Protein AF-A0A0F3PWY2-F1 (afdb_monomer_lite)

InterPro domains:
  IPR002566 Msp4/OMP-like [PF01617] (1-220)

Sequence (222 aa):
MLVAMEGSVGYGIGGARVELEIGYERFKTKGIRDSGSKEDEADTVYLLAKELAYDVVTGQTDKLTAALAKTSGKDIVQFAKAVEISHSDIGKKVCETKKGKQATNKWAQYAEATEGAALSANTSVCGGENYKSDDNGGMGPEALKEFVGKTLQNNGNKNWPTSTGRTPTTNDNAKAVADDLTKKLTPEEKTIVAGLLAKTIEGGEVVEIRAVSSTSVMVNAD

pLDDT: 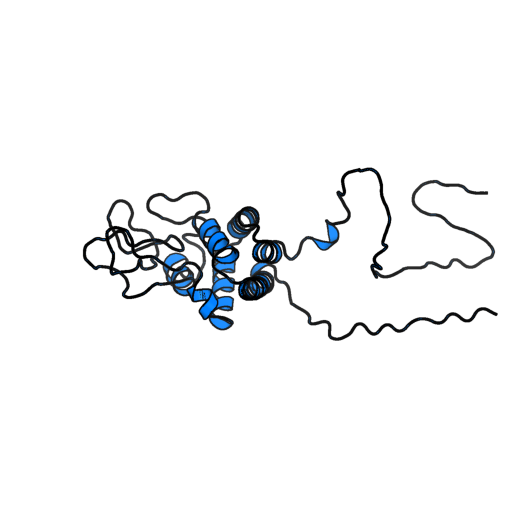mean 74.48, std 24.24, range [26.34, 98.06]

Foldseek 3Di:
DDDDDPDDDDDDDDDDDDDDDDPDDDDDDDDDDDDDDDPDDPCVVVPDQFQLLVCLLVLVLVSNLVVQLVFFLLLLLQLLVLCCVPPVVLQCQWLWFEEDPLRHQATAAEAQAAPAPDQASYHLARRYYRRDNPNDHHNGTDGSNRNCCHHCVSRRPGCPLWGNGNDIDRSRNSSSRSCSSRPVDDSVSSNVSSVSCSVRGSVDDDDDPPDDDDPDDDDDDD

Organism: NCBI:txid1359155

Radius of gyration: 26.22 Å; chains: 1; bounding box: 54×40×90 Å

Secondary structure (DSSP, 8-state):
-----SS------SS-----------PPP-----------SSSTTS-SS-HHHHHHHHT-HHHHHHHHHHS-HHHHHHHHHHHHHHHHHHHTTTT--EE-TT-SS-B-EE-SS---SS--SEE-STTPEE--SSS-SBSS---HHHIIIIISTTTT-SSSSS---SS--TTHHHHHHHHHHHHTS-HHHHHHHHHHHHHHTS---------------PPP--

Structure (mmCIF, N/CA/C/O backbone):
data_AF-A0A0F3PWY2-F1
#
_entry.id   AF-A0A0F3PWY2-F1
#
loop_
_atom_site.group_PDB
_atom_site.id
_atom_site.type_symbol
_atom_site.label_atom_id
_atom_site.label_alt_id
_atom_site.label_comp_id
_atom_site.label_asym_id
_atom_site.label_entity_id
_atom_site.label_seq_id
_atom_site.pdbx_PDB_ins_code
_atom_site.Cartn_x
_atom_site.Cartn_y
_atom_site.Cartn_z
_atom_site.occupancy
_atom_site.B_iso_or_equiv
_atom_site.auth_seq_id
_atom_site.auth_comp_id
_atom_site.auth_asym_id
_atom_site.auth_atom_id
_atom_site.pdbx_PDB_model_num
ATOM 1 N N . MET A 1 1 ? -12.503 9.142 64.198 1.00 34.84 1 MET A N 1
ATOM 2 C CA . MET A 1 1 ? -11.071 9.500 64.144 1.00 34.84 1 MET A CA 1
ATOM 3 C C . MET A 1 1 ? -10.572 9.062 62.778 1.00 34.84 1 MET A C 1
ATOM 5 O O . MET A 1 1 ? -10.625 7.876 62.493 1.00 34.84 1 MET A O 1
ATOM 9 N N . LEU A 1 2 ? -10.266 10.016 61.899 1.00 26.34 2 LEU A N 1
ATOM 10 C CA . LEU A 1 2 ? -9.802 9.756 60.533 1.00 26.34 2 LEU A CA 1
ATOM 11 C C . LEU A 1 2 ? -8.307 9.435 60.577 1.00 26.34 2 LEU A C 1
ATOM 13 O O . LEU A 1 2 ? -7.531 10.234 61.095 1.00 26.34 2 LEU A O 1
ATOM 17 N N . VAL A 1 3 ? -7.921 8.282 60.041 1.00 37.16 3 VAL A N 1
ATOM 18 C CA . VAL A 1 3 ? -6.525 7.934 59.769 1.00 37.16 3 VAL A CA 1
ATOM 19 C C . VAL A 1 3 ? -6.438 7.661 58.276 1.00 37.16 3 VAL A C 1
ATOM 21 O O . VAL A 1 3 ? -7.198 6.847 57.759 1.00 37.16 3 VAL A O 1
ATOM 24 N N . ALA A 1 4 ? -5.549 8.375 57.592 1.00 36.81 4 ALA A N 1
ATOM 25 C CA . ALA A 1 4 ? -5.242 8.162 56.188 1.00 36.81 4 ALA A CA 1
ATOM 26 C C . ALA A 1 4 ? -3.800 7.663 56.084 1.00 36.81 4 ALA A C 1
ATOM 28 O O . ALA A 1 4 ? -2.866 8.401 56.388 1.00 36.81 4 ALA A O 1
ATOM 29 N N . MET A 1 5 ? -3.634 6.417 55.654 1.00 34.50 5 MET A N 1
ATOM 30 C CA . MET A 1 5 ? -2.409 5.909 55.044 1.00 34.50 5 MET A CA 1
ATOM 31 C C . MET A 1 5 ? -2.842 5.004 53.890 1.00 34.50 5 MET A C 1
ATOM 33 O O . MET A 1 5 ? -3.612 4.076 54.101 1.00 34.50 5 MET A O 1
ATOM 37 N N . GLU A 1 6 ? -2.403 5.377 52.689 1.00 41.72 6 GLU A N 1
ATOM 38 C CA . GLU A 1 6 ? -2.409 4.623 51.428 1.00 41.72 6 GLU A CA 1
ATOM 39 C C . GLU A 1 6 ? -3.659 3.771 51.103 1.00 41.72 6 GLU A C 1
ATOM 41 O O . GLU A 1 6 ? -3.844 2.650 51.565 1.00 41.72 6 GLU A O 1
ATOM 46 N N . GLY A 1 7 ? -4.493 4.287 50.192 1.00 41.28 7 GLY A N 1
ATOM 47 C CA . GLY A 1 7 ? -5.307 3.449 49.301 1.00 41.28 7 GLY A CA 1
ATOM 48 C C . GLY A 1 7 ? -6.647 2.911 49.810 1.00 41.28 7 GLY A C 1
ATOM 49 O O . GLY A 1 7 ? -7.308 2.199 49.061 1.00 41.28 7 GLY A O 1
ATOM 50 N N . SER A 1 8 ? -7.115 3.247 51.013 1.00 37.75 8 SER A N 1
ATOM 51 C CA . SER A 1 8 ? -8.493 2.915 51.413 1.00 37.75 8 SER A CA 1
ATOM 52 C C . SER A 1 8 ? -9.058 3.883 52.454 1.00 37.75 8 SER A C 1
ATOM 54 O O . SER A 1 8 ? -8.394 4.248 53.421 1.00 37.75 8 SER A O 1
ATOM 56 N N . VAL A 1 9 ? -10.309 4.308 52.252 1.00 38.47 9 VAL A N 1
ATOM 57 C CA . VAL A 1 9 ? -11.115 5.018 53.255 1.00 38.47 9 VAL A CA 1
ATOM 58 C C . VAL A 1 9 ? -12.178 4.038 53.738 1.00 38.47 9 VAL A C 1
ATOM 60 O O . VAL A 1 9 ? -13.136 3.754 53.027 1.00 38.47 9 VAL A O 1
ATOM 63 N N . GLY A 1 10 ? -11.989 3.490 54.938 1.00 38.12 10 GLY A N 1
ATOM 64 C CA . GLY A 1 10 ? -12.965 2.628 55.602 1.00 38.12 10 GLY A CA 1
ATOM 65 C C . GLY A 1 10 ? -13.710 3.380 56.704 1.00 38.12 10 GLY A C 1
ATOM 66 O O . GLY A 1 10 ? -13.084 3.995 57.567 1.00 38.12 10 GLY A O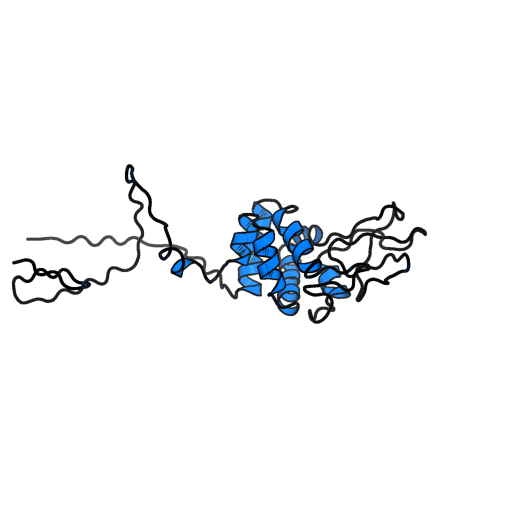 1
ATOM 67 N N . TYR A 1 11 ? -15.043 3.304 56.703 1.00 37.66 11 TYR A N 1
ATOM 68 C CA . TYR A 1 11 ? -15.886 3.726 57.823 1.00 37.66 11 TYR A CA 1
ATOM 69 C C . TYR A 1 11 ? -16.414 2.475 58.531 1.00 37.66 11 TYR A C 1
ATOM 71 O O . TYR A 1 11 ? -17.162 1.696 57.948 1.00 37.66 11 TYR A O 1
ATOM 79 N N . GLY A 1 12 ? -15.983 2.245 59.772 1.00 34.94 12 GLY A N 1
ATOM 80 C CA . GLY A 1 12 ? -16.400 1.092 60.566 1.00 34.94 12 GLY A CA 1
ATOM 81 C C . GLY A 1 12 ? -17.416 1.485 61.631 1.00 34.94 12 GLY A C 1
ATOM 82 O O . GLY A 1 12 ? -17.040 2.077 62.640 1.00 34.94 12 GLY A O 1
ATOM 83 N N . ILE A 1 13 ? -18.678 1.099 61.445 1.00 41.00 13 ILE A N 1
ATOM 84 C CA . ILE A 1 13 ? -19.651 0.947 62.532 1.00 41.00 13 ILE A CA 1
ATOM 85 C C . ILE A 1 13 ? -20.282 -0.439 62.371 1.00 41.00 13 ILE A C 1
ATOM 87 O O . ILE A 1 13 ? -20.945 -0.699 61.378 1.00 41.00 13 ILE A O 1
ATOM 91 N N . GLY A 1 14 ? -20.054 -1.321 63.349 1.00 40.75 14 GLY A N 1
ATOM 92 C CA . GLY A 1 14 ? -20.841 -2.542 63.554 1.00 40.75 14 GLY A CA 1
ATOM 93 C C . GLY A 1 14 ? -20.703 -3.653 62.504 1.00 40.75 14 GLY A C 1
ATOM 94 O O . GLY A 1 14 ? -21.521 -3.773 61.607 1.00 40.75 14 GLY A O 1
ATOM 95 N N . GLY A 1 15 ? -19.735 -4.552 62.700 1.00 42.72 15 GLY A N 1
ATOM 96 C CA . GLY A 1 15 ? -19.914 -6.000 62.484 1.00 42.72 15 GLY A CA 1
ATOM 97 C C . GLY A 1 15 ? -20.149 -6.576 61.078 1.00 42.72 15 GLY A C 1
ATOM 98 O O . GLY A 1 15 ? -20.162 -7.797 60.972 1.00 42.72 15 GLY A O 1
ATOM 99 N N . ALA A 1 16 ? -20.281 -5.784 60.013 1.00 39.16 16 ALA A N 1
ATOM 100 C CA . ALA A 1 16 ? -20.395 -6.290 58.642 1.00 39.16 16 ALA A CA 1
ATOM 101 C C . ALA A 1 16 ? -19.374 -5.601 57.727 1.00 39.16 16 ALA A C 1
ATOM 103 O O . ALA A 1 16 ? -19.378 -4.381 57.573 1.00 39.16 16 ALA A O 1
ATOM 104 N N . ARG A 1 17 ? -18.473 -6.388 57.128 1.00 36.78 17 ARG A N 1
ATOM 105 C CA . ARG A 1 17 ? -17.614 -5.930 56.032 1.00 36.78 17 ARG A CA 1
ATOM 106 C C . ARG A 1 17 ? -18.425 -6.051 54.746 1.00 36.78 17 ARG A C 1
ATOM 108 O O . ARG A 1 17 ? -18.757 -7.162 54.348 1.00 36.78 17 ARG A O 1
ATOM 115 N N . VAL A 1 18 ? -18.773 -4.919 54.144 1.00 35.44 18 VAL A N 1
ATOM 116 C CA . VAL A 1 18 ? -19.343 -4.860 52.795 1.00 35.44 18 VAL A CA 1
ATOM 117 C C . VAL A 1 18 ? -18.211 -4.451 51.862 1.00 35.44 18 VAL A C 1
ATOM 119 O O . VAL A 1 18 ? -17.706 -3.335 51.955 1.00 35.44 18 VAL A O 1
ATOM 122 N N . GLU A 1 19 ? -17.788 -5.366 50.999 1.00 34.91 19 GLU A N 1
ATOM 123 C CA . GLU A 1 19 ? -16.913 -5.061 49.869 1.00 34.91 19 GLU A CA 1
ATOM 124 C C . GLU A 1 19 ? -17.812 -4.722 48.670 1.00 34.91 19 GLU A C 1
ATOM 126 O O . GLU A 1 19 ? -18.648 -5.529 48.268 1.00 34.91 19 GLU A O 1
ATOM 131 N N . LEU A 1 20 ? -17.696 -3.499 48.144 1.00 37.56 20 LEU A N 1
ATOM 132 C CA . LEU A 1 20 ? -18.330 -3.091 46.888 1.00 37.56 20 LEU A CA 1
ATOM 133 C C . LEU A 1 20 ? -17.297 -3.197 45.760 1.00 37.56 20 LEU A C 1
ATOM 135 O O . LEU A 1 20 ? -16.442 -2.323 45.623 1.00 37.56 20 LEU A O 1
ATOM 139 N N . GLU A 1 21 ? -17.409 -4.225 44.921 1.00 32.53 21 GLU A N 1
ATOM 140 C CA . GLU A 1 21 ? -16.841 -4.201 43.570 1.00 32.53 21 GLU A CA 1
ATOM 141 C C . GLU A 1 21 ? -17.833 -3.494 42.641 1.00 32.53 21 GLU A C 1
ATOM 143 O O . GLU A 1 21 ? -18.883 -4.034 42.291 1.00 32.53 21 GLU A O 1
ATOM 148 N N . ILE A 1 22 ? -17.518 -2.258 42.250 1.00 40.50 22 ILE A N 1
ATOM 149 C CA . ILE A 1 22 ? -18.292 -1.532 41.241 1.00 40.50 22 ILE A CA 1
ATOM 150 C C . ILE A 1 22 ? -17.636 -1.777 39.883 1.00 40.50 22 ILE A C 1
ATOM 152 O O . ILE A 1 22 ? -16.601 -1.197 39.551 1.00 40.50 22 ILE A O 1
ATOM 156 N N . GLY A 1 23 ? -18.268 -2.660 39.110 1.00 34.19 23 GLY A N 1
ATOM 157 C CA . GLY A 1 23 ? -18.026 -2.836 37.685 1.00 34.19 23 GLY A CA 1
ATOM 158 C C . GLY A 1 23 ? -18.301 -1.549 36.898 1.00 34.19 23 GLY A C 1
ATOM 159 O O . GLY A 1 23 ? -19.226 -0.793 37.171 1.00 34.19 23 GLY A O 1
ATOM 160 N N . TYR A 1 24 ? -17.430 -1.326 35.926 1.00 37.34 24 TYR A N 1
ATOM 161 C CA . TYR A 1 24 ? -17.270 -0.193 35.019 1.00 37.34 24 TYR A CA 1
ATOM 162 C C . TYR A 1 24 ? -18.568 0.361 34.378 1.00 37.34 24 TYR A C 1
ATOM 164 O O . TYR A 1 24 ? -19.084 -0.244 33.447 1.00 37.34 24 TYR A O 1
ATOM 172 N N . GLU A 1 25 ? -19.009 1.575 34.738 1.00 30.97 25 GLU A N 1
ATOM 173 C CA . GLU A 1 25 ? -19.849 2.425 33.866 1.00 30.97 25 GLU A CA 1
ATOM 174 C C . GLU A 1 25 ? -19.461 3.914 34.009 1.00 30.97 25 GLU A C 1
ATOM 176 O O . GLU A 1 25 ? -19.660 4.550 35.044 1.00 30.97 25 GLU A O 1
ATOM 181 N N . ARG A 1 26 ? -18.862 4.491 32.952 1.00 31.41 26 ARG A N 1
ATOM 182 C CA . ARG A 1 26 ? -18.476 5.912 32.880 1.00 31.41 26 ARG A CA 1
ATOM 183 C C . ARG A 1 26 ? -19.708 6.799 32.660 1.00 31.41 26 ARG A C 1
ATOM 185 O O . ARG A 1 26 ? -20.139 6.988 31.524 1.00 31.41 26 ARG A O 1
ATOM 192 N N . PHE A 1 27 ? -20.208 7.433 33.717 1.00 31.30 27 PHE A N 1
ATOM 193 C CA . PHE A 1 27 ? -21.077 8.607 33.597 1.00 31.30 27 PHE A CA 1
ATOM 194 C C . PHE A 1 27 ? -20.225 9.863 33.358 1.00 31.30 27 PHE A C 1
ATOM 196 O O . PHE A 1 27 ? -19.331 10.181 34.139 1.00 31.30 27 PHE A O 1
ATOM 203 N N . LYS A 1 28 ? -20.491 10.592 32.265 1.00 31.12 28 LYS A N 1
ATOM 204 C CA . LYS A 1 28 ? -19.862 11.894 31.988 1.00 31.12 28 LYS A CA 1
ATOM 205 C C . LYS A 1 28 ? -20.233 12.904 33.077 1.00 31.12 28 LYS A C 1
ATOM 207 O O . LYS A 1 28 ? -21.398 13.281 33.188 1.00 31.12 28 LYS A O 1
ATOM 212 N N . THR A 1 29 ? -19.247 13.436 33.789 1.00 34.16 29 THR A N 1
ATOM 213 C CA . THR A 1 29 ? -19.408 14.629 34.626 1.00 34.16 29 THR A CA 1
ATOM 214 C C . THR A 1 29 ? -18.967 15.871 33.854 1.00 34.16 29 THR A C 1
ATOM 216 O O . THR A 1 29 ? -17.855 15.975 33.345 1.00 34.16 29 THR A O 1
ATOM 219 N N . LYS A 1 30 ? -19.879 16.837 33.732 1.00 36.84 30 LYS A N 1
ATOM 220 C CA . LYS A 1 30 ? -19.581 18.184 33.243 1.00 36.84 30 LYS A CA 1
ATOM 221 C C . LYS A 1 30 ? -19.021 18.982 34.424 1.00 36.84 30 LYS A C 1
ATOM 223 O O . LYS A 1 30 ? -19.761 19.250 35.364 1.00 36.84 30 LYS A O 1
ATOM 228 N N . GLY A 1 31 ? -17.738 19.340 34.379 1.00 32.19 31 GLY A N 1
ATOM 229 C CA . GLY A 1 31 ? -17.066 20.150 35.399 1.00 32.19 31 GLY A CA 1
ATOM 230 C C . GLY A 1 31 ? -16.462 21.421 34.804 1.00 32.19 31 GLY A C 1
ATOM 231 O O . GLY A 1 31 ? -15.796 21.385 33.776 1.00 32.19 31 GLY A O 1
ATOM 232 N N . ILE A 1 32 ? -16.753 22.553 35.435 1.00 33.41 32 ILE A N 1
ATOM 233 C CA . ILE A 1 32 ? -16.208 23.887 35.157 1.00 33.41 32 ILE A CA 1
ATOM 234 C C . ILE A 1 32 ? -14.739 23.953 35.634 1.00 33.41 32 ILE A C 1
ATOM 236 O O . ILE A 1 32 ? -14.476 23.468 36.725 1.00 33.41 32 ILE A O 1
ATOM 240 N N . ARG A 1 33 ? -13.850 24.542 34.799 1.00 41.47 33 ARG A N 1
ATOM 241 C CA . ARG A 1 33 ? -12.511 25.181 35.027 1.00 41.47 33 ARG A CA 1
ATOM 242 C C . ARG A 1 33 ? -11.810 24.887 36.377 1.00 41.47 33 ARG A C 1
ATOM 244 O O . ARG A 1 33 ? -12.400 25.128 37.417 1.00 41.47 33 ARG A O 1
ATOM 251 N N . ASP A 1 34 ? -10.531 24.507 36.455 1.00 35.91 34 ASP A N 1
ATOM 252 C CA . ASP A 1 34 ? -9.346 25.307 36.088 1.00 35.91 34 ASP A CA 1
ATOM 253 C C . ASP A 1 34 ? -8.038 24.514 36.366 1.00 35.91 34 ASP A C 1
ATOM 255 O O . ASP A 1 34 ? -8.016 23.636 37.225 1.00 35.91 34 ASP A O 1
ATOM 259 N N . SER A 1 35 ? -6.941 24.932 35.725 1.00 36.16 35 SER A N 1
ATOM 260 C CA . SER A 1 35 ? -5.522 24.646 36.019 1.00 36.16 35 SER A CA 1
ATOM 261 C C . SER A 1 35 ? -4.952 23.248 35.717 1.00 36.16 35 SER A C 1
ATOM 263 O O . SER A 1 35 ? -5.399 22.213 36.197 1.00 36.16 35 SER A O 1
ATOM 265 N N . GLY A 1 36 ? -3.924 23.250 34.864 1.00 46.03 36 GLY A N 1
ATOM 266 C CA . GLY A 1 36 ? -3.369 22.061 34.239 1.00 46.03 36 GLY A CA 1
ATOM 267 C C . GLY A 1 36 ? -2.480 21.195 35.121 1.00 46.03 36 GLY A C 1
ATOM 268 O O . GLY A 1 36 ? -1.796 21.654 36.028 1.00 46.03 36 GLY A O 1
ATOM 269 N N . SER A 1 37 ? -2.426 19.923 34.754 1.00 36.59 37 SER A N 1
ATOM 270 C CA . SER A 1 37 ? -1.275 19.026 34.842 1.00 36.59 37 SER A CA 1
ATOM 271 C C . SER A 1 37 ? -1.535 17.911 33.838 1.00 36.59 37 SER A C 1
ATOM 273 O O . SER A 1 37 ? -2.686 17.559 33.606 1.00 36.59 37 SER A O 1
ATOM 275 N N . LYS A 1 38 ? -0.472 17.432 33.196 1.00 45.44 38 LYS A N 1
ATOM 276 C CA . LYS A 1 38 ? -0.487 16.460 32.100 1.00 45.44 38 LYS A CA 1
ATOM 277 C C . LYS A 1 38 ? -1.399 15.262 32.394 1.00 45.44 38 LYS A C 1
ATOM 279 O O . LYS A 1 38 ? -1.218 14.588 33.403 1.00 45.44 38 LYS A O 1
ATOM 284 N N . GLU A 1 39 ? -2.343 15.023 31.490 1.00 37.81 39 GLU A N 1
ATOM 285 C CA . GLU A 1 39 ? -3.112 13.785 31.403 1.00 37.81 39 GLU A CA 1
ATOM 286 C C . GLU A 1 39 ? -2.217 12.720 30.759 1.00 37.81 39 GLU A C 1
ATOM 288 O O . GLU A 1 39 ? -2.193 12.565 29.545 1.00 37.81 39 GLU A O 1
ATOM 293 N N . ASP A 1 40 ? -1.438 12.028 31.582 1.00 48.19 40 ASP A N 1
ATOM 294 C CA . ASP A 1 40 ? -0.809 10.760 31.232 1.00 48.19 40 ASP A CA 1
ATOM 295 C C . ASP A 1 40 ? -1.343 9.721 32.235 1.00 48.19 40 ASP A C 1
ATOM 297 O O . ASP A 1 40 ? -1.474 10.013 33.421 1.00 48.19 40 ASP A O 1
ATOM 301 N N . GLU A 1 41 ? -1.654 8.517 31.749 1.00 44.28 41 GLU A N 1
ATOM 302 C CA . GLU A 1 41 ? -1.956 7.293 32.528 1.00 44.28 41 GLU A CA 1
ATOM 303 C C . GLU A 1 41 ? -3.413 6.899 32.845 1.00 44.28 41 GLU A C 1
ATOM 305 O O . GLU A 1 41 ? -3.629 5.961 33.610 1.00 44.28 41 GLU A O 1
ATOM 310 N N . ALA A 1 42 ? -4.428 7.468 32.187 1.00 39.31 42 ALA A N 1
ATOM 311 C CA . ALA A 1 42 ? -5.778 6.862 32.185 1.00 39.31 42 ALA A CA 1
ATOM 312 C C . ALA A 1 42 ? -6.303 6.462 30.794 1.00 39.31 42 ALA A C 1
ATOM 314 O O . ALA A 1 42 ? -7.343 5.808 30.695 1.00 39.31 42 ALA A O 1
ATOM 315 N N . ASP A 1 43 ? -5.559 6.780 29.731 1.00 41.47 43 ASP A N 1
ATOM 316 C CA . ASP A 1 43 ? -5.860 6.332 28.368 1.00 41.47 43 ASP A CA 1
ATOM 317 C C . ASP A 1 43 ? -5.174 4.996 28.021 1.00 41.47 43 ASP A C 1
ATOM 319 O O . ASP A 1 43 ? -5.669 4.240 27.191 1.00 41.47 43 ASP A O 1
ATOM 323 N N . THR A 1 44 ? -4.088 4.613 28.698 1.00 42.25 44 THR A N 1
ATOM 324 C CA . THR A 1 44 ? -3.234 3.466 28.320 1.00 42.25 44 THR A CA 1
ATOM 325 C C . THR A 1 44 ? -3.913 2.092 28.398 1.00 42.25 44 THR A C 1
ATOM 327 O O . THR A 1 44 ? -3.509 1.176 27.683 1.00 42.25 44 THR A O 1
ATOM 330 N N . VAL A 1 45 ? -4.980 1.931 29.189 1.00 39.53 45 VAL A N 1
ATOM 331 C CA . VAL A 1 45 ? -5.678 0.636 29.361 1.00 39.53 45 VAL A CA 1
ATOM 332 C C . VAL A 1 45 ? -6.819 0.432 28.349 1.00 39.53 45 VAL A C 1
ATOM 334 O O . VAL A 1 45 ? -7.243 -0.697 28.121 1.00 39.53 45 VAL A O 1
ATOM 337 N N . TYR A 1 46 ? -7.267 1.485 27.656 1.00 38.56 46 TYR A N 1
ATOM 338 C CA . TYR A 1 46 ? -8.226 1.366 26.541 1.00 38.56 46 TYR A CA 1
ATOM 339 C C . TYR A 1 46 ? -7.539 1.296 25.157 1.00 38.56 46 TYR A C 1
ATOM 341 O O . TYR A 1 46 ? -8.228 1.213 24.140 1.00 38.56 46 TYR A O 1
ATOM 349 N N . LEU A 1 47 ? -6.196 1.331 25.106 1.00 43.59 47 LEU A N 1
ATOM 350 C CA . LEU A 1 47 ? -5.426 1.773 23.932 1.00 43.59 47 LEU A CA 1
ATOM 351 C C . LEU A 1 47 ? -4.652 0.711 23.121 1.00 43.59 47 LEU A C 1
ATOM 353 O O . LEU A 1 47 ? -4.113 1.065 22.081 1.00 43.59 47 LEU A O 1
ATOM 357 N N . LEU A 1 48 ? -4.588 -0.571 23.490 1.00 41.97 48 LEU A N 1
ATOM 358 C CA . LEU A 1 48 ? -3.630 -1.494 22.836 1.00 41.97 48 LEU A CA 1
ATOM 359 C C . LEU A 1 48 ? -4.149 -2.342 21.660 1.00 41.97 48 LEU A C 1
ATOM 361 O O . LEU A 1 48 ? -3.355 -3.044 21.044 1.00 41.97 48 LEU A O 1
ATOM 365 N N . ALA A 1 49 ? -5.441 -2.306 21.322 1.00 41.06 49 ALA A N 1
ATOM 366 C CA . ALA A 1 49 ? -5.995 -3.267 20.357 1.00 41.06 49 ALA A CA 1
ATOM 367 C C . ALA A 1 49 ? -6.341 -2.709 18.966 1.00 41.06 49 ALA A C 1
ATOM 369 O O . ALA A 1 49 ? -6.670 -3.517 18.103 1.00 41.06 49 ALA A O 1
ATOM 370 N N . LYS A 1 50 ? -6.333 -1.382 18.731 1.00 59.91 50 LYS A N 1
ATOM 371 C CA . LYS A 1 50 ? -6.825 -0.804 17.457 1.00 59.91 50 LYS A CA 1
ATOM 372 C C . LYS A 1 50 ? -6.088 0.440 16.943 1.00 59.91 50 LYS A C 1
ATOM 374 O O . LYS A 1 50 ? -6.732 1.379 16.471 1.00 59.91 50 LYS A O 1
ATOM 379 N N . GLU A 1 51 ? -4.760 0.486 17.047 1.00 71.44 51 GLU A N 1
ATOM 380 C CA . GLU A 1 51 ? -3.974 1.638 16.570 1.00 71.44 51 GLU A CA 1
ATOM 381 C C . GLU A 1 51 ? -4.110 1.842 15.051 1.00 71.44 51 GLU A C 1
ATOM 383 O O . GLU A 1 51 ? -4.364 2.961 14.605 1.00 71.44 51 GLU A O 1
ATOM 388 N N . LEU A 1 52 ? -4.059 0.770 14.249 1.00 77.38 52 LEU A N 1
ATOM 389 C CA . LEU A 1 52 ? -4.145 0.872 12.785 1.00 77.38 52 LEU A CA 1
ATOM 390 C C . LEU A 1 52 ? -5.516 1.382 12.334 1.00 77.38 52 LEU A C 1
ATOM 392 O O . LEU A 1 52 ? -5.624 2.251 11.466 1.00 77.38 52 LEU A O 1
ATOM 396 N N . ALA A 1 53 ? -6.577 0.844 12.933 1.00 79.62 53 ALA A N 1
ATOM 397 C CA . ALA A 1 53 ? -7.946 1.240 12.631 1.00 79.62 53 ALA A CA 1
ATOM 398 C C . ALA A 1 53 ? -8.213 2.702 13.023 1.00 79.62 53 ALA A C 1
ATOM 400 O O . ALA A 1 53 ? -8.823 3.457 12.259 1.00 79.62 53 ALA A O 1
ATOM 401 N N . TYR A 1 54 ? -7.728 3.114 14.195 1.00 79.44 54 TYR A N 1
ATOM 402 C CA . TYR A 1 54 ? -7.859 4.485 14.670 1.00 79.44 54 TYR A CA 1
ATOM 403 C C . TYR A 1 54 ? -7.085 5.475 13.792 1.00 79.44 54 TYR A C 1
ATOM 405 O O . TYR A 1 54 ? -7.624 6.524 13.423 1.00 79.44 54 TYR A O 1
ATOM 413 N N . ASP A 1 55 ? -5.860 5.136 13.394 1.00 83.88 55 ASP A N 1
ATOM 414 C CA . ASP A 1 55 ? -5.034 6.003 12.557 1.00 83.88 55 ASP A CA 1
ATOM 415 C C . ASP A 1 55 ? -5.630 6.202 11.154 1.00 83.88 55 ASP A C 1
ATOM 417 O O . ASP A 1 55 ? -5.581 7.314 10.621 1.00 83.88 55 ASP A O 1
ATOM 421 N N . VAL A 1 56 ? -6.268 5.176 10.570 1.00 83.56 56 VAL A N 1
ATOM 422 C CA . VAL A 1 56 ? -6.993 5.307 9.290 1.00 83.56 56 VAL A CA 1
ATOM 423 C C . VAL A 1 56 ? -8.167 6.279 9.410 1.00 83.56 56 VAL A C 1
ATOM 425 O O . VAL A 1 56 ? -8.298 7.189 8.588 1.00 83.56 56 VAL A O 1
ATOM 428 N N . VAL A 1 57 ? -9.012 6.117 10.433 1.00 83.88 57 VAL A N 1
ATOM 429 C CA . VAL A 1 57 ? -10.211 6.956 10.618 1.00 83.88 57 VAL A CA 1
ATOM 430 C C . VAL A 1 57 ? -9.835 8.400 10.946 1.00 83.88 57 VAL A C 1
ATOM 432 O O . VAL A 1 57 ? -10.445 9.330 10.420 1.00 83.88 57 VAL A O 1
ATOM 435 N N . THR A 1 58 ? -8.805 8.602 11.769 1.00 83.12 58 THR A N 1
ATOM 436 C CA . THR A 1 58 ? -8.340 9.943 12.159 1.00 83.12 58 THR A CA 1
ATOM 437 C C . THR A 1 58 ? -7.387 10.584 11.149 1.00 83.12 58 THR A C 1
ATOM 439 O O . THR A 1 58 ? -7.065 11.764 11.275 1.00 83.12 58 THR A O 1
ATOM 442 N N . GLY A 1 59 ? -6.961 9.848 10.117 1.00 84.31 59 GLY A N 1
ATOM 443 C CA . GLY A 1 59 ? -6.072 10.350 9.069 1.00 84.31 59 GLY A CA 1
ATOM 444 C C . GLY A 1 59 ? -4.617 10.543 9.514 1.00 84.31 59 GLY A C 1
ATOM 445 O O . GLY A 1 59 ? -3.878 11.290 8.865 1.00 84.31 59 GLY A O 1
ATOM 446 N N . GLN A 1 60 ? -4.186 9.883 10.593 1.00 88.06 60 GLN A N 1
ATOM 447 C CA . GLN A 1 60 ? -2.825 9.965 11.137 1.00 88.06 60 GLN A CA 1
ATOM 448 C C . GLN A 1 60 ? -1.839 9.165 10.283 1.00 88.06 60 GLN A C 1
ATOM 450 O O . GLN A 1 60 ? -1.350 8.104 10.656 1.00 88.06 60 GLN A O 1
ATOM 455 N N . THR A 1 61 ? -1.538 9.705 9.106 1.00 90.81 61 THR A N 1
ATOM 456 C CA . THR A 1 61 ? -0.802 8.993 8.054 1.00 90.81 61 THR A CA 1
ATOM 457 C C . THR A 1 61 ? 0.604 8.573 8.486 1.00 90.81 61 THR A C 1
ATOM 459 O O . THR A 1 61 ? 1.043 7.479 8.139 1.00 90.81 61 THR A O 1
ATOM 462 N N . ASP A 1 62 ? 1.300 9.386 9.285 1.00 91.06 62 ASP A N 1
ATOM 463 C CA . ASP A 1 62 ? 2.653 9.060 9.753 1.00 91.06 62 ASP A CA 1
ATOM 464 C C . ASP A 1 62 ? 2.655 7.912 10.775 1.00 91.06 62 ASP A C 1
ATOM 466 O O . ASP A 1 62 ? 3.497 7.015 10.692 1.00 91.06 62 ASP A O 1
ATOM 470 N N . LYS A 1 63 ? 1.683 7.894 11.701 1.00 88.56 63 LYS A N 1
ATOM 471 C CA . LYS A 1 63 ? 1.524 6.796 12.669 1.00 88.56 63 LYS A CA 1
ATOM 472 C C . LYS A 1 63 ? 1.078 5.511 11.980 1.00 88.56 63 LYS A C 1
ATOM 474 O O . LYS A 1 63 ? 1.723 4.479 12.161 1.00 88.56 63 LYS A O 1
ATOM 479 N N . LEU A 1 64 ? 0.108 5.620 11.068 1.00 91.31 64 LEU A N 1
ATOM 480 C CA . LEU A 1 64 ? -0.328 4.511 10.226 1.00 91.31 64 LEU A CA 1
ATOM 481 C C . LEU A 1 64 ? 0.836 3.931 9.419 1.00 91.31 64 LEU A C 1
ATOM 483 O O . LEU A 1 64 ? 1.005 2.719 9.373 1.00 91.31 64 LEU A O 1
ATOM 487 N N . THR A 1 65 ? 1.672 4.782 8.816 1.00 93.19 65 THR A N 1
ATOM 488 C CA . THR A 1 65 ? 2.865 4.345 8.075 1.00 93.19 65 THR A CA 1
ATOM 489 C C . THR A 1 65 ? 3.823 3.580 8.984 1.00 93.19 65 THR A C 1
ATOM 491 O O . THR A 1 65 ? 4.302 2.511 8.609 1.00 93.19 65 THR A O 1
ATOM 494 N N . ALA A 1 66 ? 4.105 4.104 10.180 1.00 92.50 66 ALA A N 1
ATOM 495 C CA . ALA A 1 66 ? 5.008 3.464 11.131 1.00 92.50 66 ALA A CA 1
ATOM 496 C C . ALA A 1 66 ? 4.475 2.110 11.626 1.00 92.50 66 ALA A C 1
ATOM 498 O O . ALA A 1 66 ? 5.255 1.171 11.794 1.00 92.50 66 ALA A O 1
ATOM 499 N N . ALA A 1 67 ? 3.164 2.001 11.838 1.00 90.81 67 ALA A N 1
ATOM 500 C CA . ALA A 1 67 ? 2.509 0.765 12.240 1.00 90.81 67 ALA A CA 1
ATOM 501 C C . ALA A 1 67 ? 2.465 -0.255 11.086 1.00 90.81 67 ALA A C 1
ATOM 503 O O . ALA A 1 67 ? 2.935 -1.379 11.256 1.00 90.81 67 ALA A O 1
ATOM 504 N N . LEU A 1 68 ? 2.037 0.150 9.883 1.00 92.88 68 LEU A N 1
ATOM 505 C CA . LEU A 1 68 ? 2.036 -0.699 8.681 1.00 92.88 68 LEU A CA 1
ATOM 506 C C . LEU A 1 68 ? 3.438 -1.189 8.307 1.00 92.88 68 LEU A C 1
ATOM 508 O O . LEU A 1 68 ? 3.596 -2.323 7.861 1.00 92.88 68 LEU A O 1
ATOM 512 N N . ALA A 1 69 ? 4.471 -0.368 8.512 1.00 93.88 69 ALA A N 1
ATOM 513 C CA . ALA A 1 69 ? 5.853 -0.771 8.268 1.00 93.88 69 ALA A CA 1
ATOM 514 C C . ALA A 1 69 ? 6.326 -1.896 9.206 1.00 93.88 69 ALA A C 1
ATOM 516 O O . ALA A 1 69 ? 7.230 -2.649 8.848 1.00 93.88 69 ALA A O 1
ATOM 517 N N . LYS A 1 70 ? 5.723 -2.021 10.395 1.00 91.94 70 LYS A N 1
ATOM 518 C CA . LYS A 1 70 ? 5.978 -3.119 11.343 1.00 91.94 70 LYS A CA 1
ATOM 519 C C . LYS A 1 70 ? 5.087 -4.335 11.082 1.00 91.94 70 LYS A C 1
ATOM 521 O 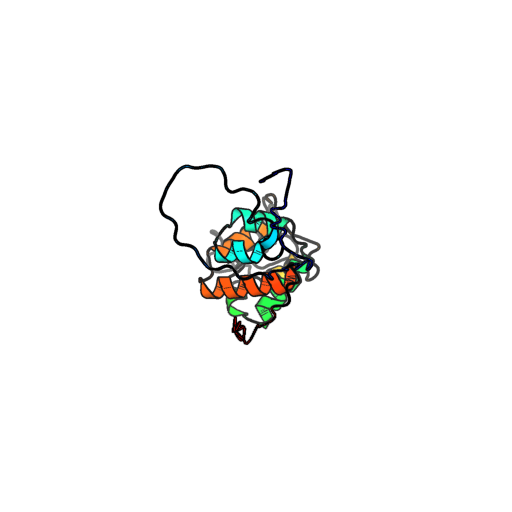O . LYS A 1 70 ? 5.412 -5.428 11.538 1.00 91.94 70 LYS A O 1
ATOM 526 N N . THR A 1 71 ? 3.980 -4.162 10.362 1.00 90.88 71 THR A N 1
ATOM 527 C CA . THR A 1 71 ? 3.100 -5.257 9.953 1.00 90.88 71 THR A CA 1
ATOM 528 C C . THR A 1 71 ? 3.798 -6.157 8.938 1.00 90.88 71 THR A C 1
ATOM 530 O O . THR A 1 71 ? 4.417 -5.683 7.981 1.00 90.88 71 THR A O 1
ATOM 533 N N . SER A 1 72 ? 3.675 -7.475 9.116 1.00 93.19 72 SER A N 1
ATOM 534 C CA . SER A 1 72 ? 4.263 -8.429 8.180 1.00 93.19 72 SER A CA 1
ATOM 535 C C . SER A 1 72 ? 3.588 -8.333 6.807 1.00 93.19 72 SER A C 1
ATOM 537 O O . SER A 1 72 ? 2.377 -8.131 6.701 1.00 93.19 72 SER A O 1
ATOM 539 N N . GLY A 1 73 ? 4.346 -8.537 5.725 1.00 93.62 73 GLY A N 1
ATOM 540 C CA . GLY A 1 73 ? 3.760 -8.529 4.380 1.00 93.62 73 GLY A CA 1
ATOM 541 C C . GLY A 1 73 ? 2.683 -9.607 4.203 1.00 93.62 73 GLY A C 1
ATOM 542 O O . GLY A 1 73 ? 1.754 -9.429 3.417 1.00 93.62 73 GLY A O 1
ATOM 543 N N . LYS A 1 74 ? 2.765 -10.710 4.960 1.00 94.12 74 LYS A N 1
ATOM 544 C CA . LYS A 1 74 ? 1.749 -11.767 4.974 1.00 94.12 74 LYS A CA 1
ATOM 545 C C . LYS A 1 74 ? 0.410 -11.246 5.494 1.00 94.12 74 LYS A C 1
ATOM 547 O O . LYS A 1 74 ? -0.620 -11.557 4.900 1.00 94.12 74 LYS A O 1
ATOM 552 N N . ASP A 1 75 ? 0.414 -10.443 6.552 1.00 93.50 75 ASP A N 1
ATOM 553 C CA . ASP A 1 75 ? -0.819 -9.879 7.113 1.00 93.50 75 ASP A CA 1
ATOM 554 C C . ASP A 1 75 ? -1.416 -8.828 6.171 1.00 93.50 75 ASP A C 1
ATOM 556 O O . ASP A 1 75 ? -2.631 -8.776 5.989 1.00 93.50 75 ASP A O 1
ATOM 560 N N . ILE A 1 76 ? -0.571 -8.076 5.460 1.00 95.19 76 ILE A N 1
ATOM 561 C CA . ILE A 1 76 ? -1.006 -7.156 4.397 1.00 95.19 76 ILE A CA 1
ATOM 562 C C . ILE A 1 76 ? -1.654 -7.903 3.231 1.00 95.19 76 ILE A C 1
ATOM 564 O O . ILE A 1 76 ? -2.676 -7.463 2.705 1.00 95.19 76 ILE A O 1
ATOM 568 N N . VAL A 1 77 ? -1.113 -9.063 2.850 1.00 95.88 77 VAL A N 1
ATOM 569 C CA . VAL A 1 77 ? -1.740 -9.932 1.846 1.00 95.88 77 VAL A CA 1
ATOM 570 C C . VAL A 1 77 ? -3.135 -10.370 2.306 1.00 95.88 77 VAL A C 1
ATOM 572 O O . VAL A 1 77 ? -4.067 -10.374 1.502 1.00 95.88 77 VAL A O 1
ATOM 575 N N . GLN A 1 78 ? -3.301 -10.745 3.580 1.00 94.81 78 GLN A N 1
ATOM 576 C CA . GLN A 1 78 ? -4.609 -11.142 4.120 1.00 94.81 78 GLN A CA 1
ATOM 577 C C . GLN A 1 78 ? -5.587 -9.970 4.173 1.00 94.81 78 GLN A C 1
ATOM 579 O O . GLN A 1 78 ? -6.735 -10.113 3.754 1.00 94.81 78 GLN A O 1
ATOM 584 N N . PHE A 1 79 ? -5.120 -8.804 4.614 1.00 94.06 79 PHE A N 1
ATOM 585 C CA . PHE A 1 79 ? -5.891 -7.569 4.599 1.00 94.06 79 PHE A CA 1
ATOM 586 C C . PHE A 1 79 ? -6.397 -7.240 3.188 1.00 94.06 79 PHE A C 1
ATOM 588 O O . PHE A 1 79 ? -7.598 -7.070 2.985 1.00 94.06 79 PHE A O 1
ATOM 595 N N . ALA A 1 80 ? -5.515 -7.241 2.186 1.00 96.25 80 ALA A N 1
ATOM 596 C CA . ALA A 1 80 ? -5.892 -6.968 0.801 1.00 96.25 80 ALA A CA 1
ATOM 597 C C . ALA A 1 80 ? -6.912 -7.975 0.253 1.00 96.25 80 ALA A C 1
ATOM 599 O O . ALA A 1 80 ? -7.855 -7.584 -0.433 1.00 96.25 80 ALA A O 1
ATOM 600 N N . LYS A 1 81 ? -6.769 -9.265 0.586 1.00 95.31 81 LYS A N 1
ATOM 601 C CA . LYS A 1 81 ? -7.763 -10.291 0.232 1.00 95.31 81 LYS A CA 1
ATOM 602 C C . LYS A 1 81 ? -9.119 -10.008 0.877 1.00 95.31 81 LYS A C 1
ATOM 604 O O . LYS A 1 81 ? -10.141 -10.143 0.211 1.00 95.31 81 LYS A O 1
ATOM 609 N N . ALA A 1 82 ? -9.143 -9.592 2.142 1.00 94.25 82 ALA A N 1
ATOM 610 C CA . ALA A 1 82 ? -10.382 -9.242 2.831 1.00 94.25 82 ALA A CA 1
ATOM 611 C C . ALA A 1 82 ? -11.058 -8.000 2.223 1.00 94.25 82 ALA A C 1
ATOM 613 O O . ALA A 1 82 ? -12.284 -7.992 2.075 1.00 94.25 82 ALA A O 1
ATOM 614 N N . VAL A 1 83 ? -10.274 -6.990 1.823 1.00 95.19 83 VAL A N 1
ATOM 615 C CA . VAL A 1 83 ? -10.764 -5.811 1.086 1.00 95.19 83 VAL A CA 1
ATOM 616 C C . VAL A 1 83 ? -11.348 -6.223 -0.261 1.00 95.19 83 VAL A C 1
ATOM 618 O O . VAL A 1 83 ? -12.473 -5.846 -0.556 1.00 95.19 83 VAL A O 1
ATOM 621 N N . GLU A 1 84 ? -10.643 -7.037 -1.046 1.00 94.00 84 GLU A N 1
ATOM 622 C CA . GLU A 1 84 ? -11.118 -7.490 -2.360 1.00 94.00 84 GLU A CA 1
ATOM 623 C C . GLU A 1 84 ? -12.435 -8.277 -2.265 1.00 94.00 84 GLU A C 1
ATOM 625 O O . GLU A 1 84 ? -13.338 -8.071 -3.071 1.00 94.00 84 GLU A O 1
ATOM 630 N N . ILE A 1 85 ? -12.567 -9.152 -1.262 1.00 93.44 85 ILE A N 1
ATOM 631 C CA . ILE A 1 85 ? -13.780 -9.959 -1.057 1.00 93.44 85 ILE A CA 1
ATOM 632 C C . ILE A 1 85 ? -14.954 -9.095 -0.589 1.00 93.44 85 ILE A C 1
ATOM 634 O O . ILE A 1 85 ? -16.079 -9.291 -1.042 1.00 93.44 85 ILE A O 1
ATOM 638 N N . SER A 1 86 ? -14.710 -8.166 0.337 1.00 91.00 86 SER A N 1
ATOM 639 C CA . SER A 1 86 ? -15.794 -7.431 1.001 1.00 91.00 86 SER A CA 1
ATOM 640 C C . SER A 1 86 ? -16.187 -6.161 0.244 1.00 91.00 86 SER A C 1
ATOM 642 O O . SER A 1 86 ? -17.362 -5.820 0.186 1.00 91.00 86 SER A O 1
ATOM 644 N N . HIS A 1 87 ? -15.204 -5.446 -0.310 1.00 93.38 87 HIS A N 1
ATOM 645 C CA . HIS A 1 87 ? -15.345 -4.112 -0.896 1.00 93.38 87 HIS A CA 1
ATOM 646 C C . HIS A 1 87 ? -14.308 -3.890 -2.014 1.00 93.38 87 HIS A C 1
ATOM 648 O O . HIS A 1 87 ? -13.426 -3.034 -1.906 1.00 93.38 87 HIS A O 1
ATOM 654 N N . SER A 1 88 ? -14.412 -4.656 -3.107 1.00 94.44 88 SER A N 1
ATOM 655 C CA . SER A 1 88 ? -13.466 -4.572 -4.239 1.00 94.44 88 SER A CA 1
ATOM 656 C C . SER A 1 88 ? -13.297 -3.154 -4.806 1.00 94.44 88 SER A C 1
ATOM 658 O O . SER A 1 88 ? -12.205 -2.783 -5.231 1.00 94.44 88 SER A O 1
ATOM 660 N N . ASP A 1 89 ? -14.336 -2.315 -4.753 1.00 96.44 89 ASP A N 1
ATOM 661 C CA . ASP A 1 89 ? -14.266 -0.924 -5.219 1.00 96.44 89 ASP A CA 1
ATOM 662 C C . ASP A 1 89 ? -13.337 -0.045 -4.370 1.00 96.44 89 ASP A C 1
ATOM 664 O O . ASP A 1 89 ? -12.693 0.855 -4.907 1.00 96.44 89 ASP A O 1
ATOM 668 N N . ILE A 1 90 ? -13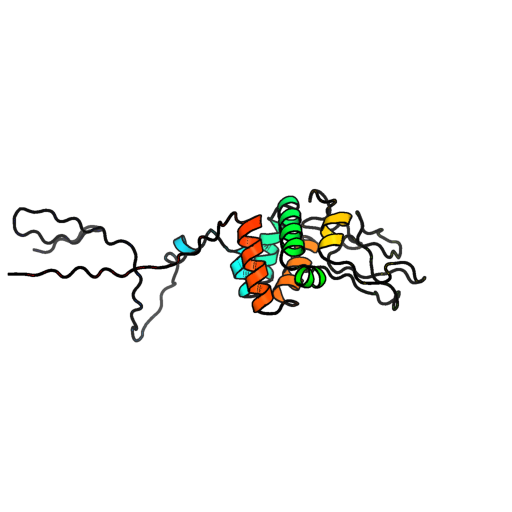.188 -0.344 -3.075 1.00 95.00 90 ILE A N 1
ATOM 669 C CA . ILE A 1 90 ? -12.178 0.289 -2.216 1.00 95.00 90 ILE A CA 1
ATOM 670 C C . ILE A 1 90 ? -10.786 -0.197 -2.629 1.00 95.00 90 ILE A C 1
ATOM 672 O O . ILE A 1 90 ? -9.866 0.605 -2.786 1.00 95.00 90 ILE A O 1
ATOM 676 N N . GLY A 1 91 ? -10.638 -1.504 -2.870 1.00 95.62 91 GLY A N 1
ATOM 677 C CA . GLY A 1 91 ? -9.382 -2.112 -3.317 1.00 95.62 91 GLY A CA 1
ATOM 678 C C . GLY A 1 91 ? -8.836 -1.498 -4.610 1.00 95.62 91 GLY A C 1
ATOM 679 O O . GLY A 1 91 ? -7.624 -1.343 -4.738 1.00 95.62 91 GLY A O 1
ATOM 680 N N . LYS A 1 92 ? -9.717 -1.072 -5.525 1.00 97.62 92 LYS A N 1
ATOM 681 C CA . LYS A 1 92 ? -9.354 -0.392 -6.783 1.00 97.62 92 LYS A CA 1
ATOM 682 C C . LYS A 1 92 ? -8.752 1.006 -6.589 1.00 97.62 92 LYS A C 1
ATOM 684 O O . LYS A 1 92 ? -8.018 1.461 -7.458 1.00 97.62 92 LYS A O 1
ATOM 689 N N . LYS A 1 93 ? -9.044 1.686 -5.475 1.00 97.38 93 LYS A N 1
ATOM 690 C CA . LYS A 1 93 ? -8.537 3.042 -5.173 1.00 97.38 93 LYS A CA 1
ATOM 691 C C . LYS A 1 93 ? -7.160 3.030 -4.508 1.00 97.38 93 LYS A C 1
ATOM 693 O O . LYS A 1 93 ? -6.428 4.022 -4.556 1.00 97.38 93 LYS A O 1
ATOM 698 N N . VAL A 1 94 ? -6.825 1.920 -3.856 1.00 97.62 94 VAL A N 1
ATOM 699 C CA . VAL A 1 94 ? -5.592 1.751 -3.085 1.00 97.62 94 VAL A CA 1
ATOM 700 C C . VAL A 1 94 ? -4.524 1.131 -3.970 1.00 97.62 94 VAL A C 1
ATOM 702 O O . VAL A 1 94 ? -4.781 0.157 -4.675 1.00 97.62 94 VAL A O 1
ATOM 705 N N . CYS A 1 95 ? -3.316 1.687 -3.933 1.00 98.06 95 CYS A N 1
ATOM 706 C CA . CYS A 1 95 ? -2.223 1.301 -4.815 1.00 98.06 95 CYS A CA 1
ATOM 707 C C . CYS A 1 95 ? -2.612 1.379 -6.297 1.00 98.06 95 CYS A C 1
ATOM 709 O O . CYS A 1 95 ? -2.143 0.583 -7.105 1.00 98.06 95 CYS A O 1
ATOM 711 N N . GLU A 1 96 ? -3.461 2.330 -6.678 1.00 98.00 96 GLU A N 1
ATOM 712 C CA . GLU A 1 96 ? -3.811 2.528 -8.082 1.00 98.00 96 GLU A CA 1
ATOM 713 C C . GLU A 1 96 ? -2.576 3.010 -8.862 1.00 98.00 96 GLU A C 1
ATOM 715 O O . GLU A 1 96 ? -2.049 4.103 -8.619 1.00 98.00 96 GLU A O 1
ATOM 720 N N . THR A 1 97 ? -2.087 2.167 -9.770 1.00 96.50 97 THR A N 1
ATOM 721 C CA . THR A 1 97 ? -0.980 2.485 -10.683 1.00 96.50 97 THR A CA 1
ATOM 722 C C . THR A 1 97 ? -1.327 3.660 -11.582 1.00 96.50 97 THR A C 1
ATOM 724 O O . THR A 1 97 ? -2.487 3.960 -11.860 1.00 96.50 97 THR A O 1
ATOM 727 N N . LYS A 1 98 ? -0.294 4.344 -12.069 1.00 94.38 98 LYS A N 1
ATOM 728 C CA . LYS A 1 98 ? -0.446 5.593 -12.807 1.00 94.38 98 LYS A CA 1
ATOM 729 C C . LYS A 1 98 ? 0.230 5.528 -14.163 1.00 94.38 98 LYS A C 1
ATOM 731 O O . LYS A 1 98 ? 1.181 4.780 -14.404 1.00 94.38 98 LYS A O 1
ATOM 736 N N . LYS A 1 99 ? -0.253 6.388 -15.046 1.00 92.38 99 LYS A N 1
ATOM 737 C CA . LYS A 1 99 ? 0.460 6.778 -16.256 1.00 92.38 99 LYS A CA 1
ATOM 738 C C . LYS A 1 99 ? 1.627 7.677 -15.862 1.00 92.38 99 LYS A C 1
ATOM 740 O O . LYS A 1 99 ? 1.456 8.527 -14.991 1.00 92.38 99 LYS A O 1
ATOM 745 N N . GLY A 1 100 ? 2.792 7.498 -16.472 1.00 86.00 100 GLY A N 1
ATOM 746 C CA . GLY A 1 100 ? 3.916 8.404 -16.236 1.00 86.00 100 GLY A CA 1
ATOM 747 C C . GLY A 1 100 ? 4.021 9.478 -17.307 1.00 86.00 100 GLY A C 1
ATOM 748 O O . GLY A 1 100 ? 3.336 9.454 -18.329 1.00 86.00 100 GLY A O 1
ATOM 749 N N . LYS A 1 101 ? 4.930 10.430 -17.084 1.00 82.69 101 LYS A N 1
ATOM 750 C CA . LYS A 1 101 ? 5.114 11.603 -17.958 1.00 82.69 101 LYS A CA 1
ATOM 751 C C . LYS A 1 101 ? 5.432 11.246 -19.412 1.00 82.69 101 LYS A C 1
ATOM 753 O O . LYS A 1 101 ? 5.042 11.979 -20.311 1.00 82.69 101 LYS A O 1
ATOM 758 N N . GLN A 1 102 ? 6.150 10.144 -19.631 1.00 78.19 102 GLN A N 1
ATOM 759 C CA . GLN A 1 102 ? 6.513 9.673 -20.971 1.00 78.19 102 GLN A CA 1
ATOM 760 C C . GLN A 1 102 ? 5.502 8.680 -21.561 1.00 78.19 102 GLN A C 1
ATOM 762 O O . GLN A 1 102 ? 5.498 8.475 -22.768 1.00 78.19 102 GLN A O 1
ATOM 767 N N . ALA A 1 103 ? 4.635 8.097 -20.729 1.00 79.06 103 ALA A N 1
ATOM 768 C CA . ALA A 1 103 ? 3.671 7.066 -21.097 1.00 79.06 103 ALA A CA 1
ATOM 769 C C . ALA A 1 103 ? 2.243 7.572 -20.842 1.00 79.06 103 ALA A C 1
ATOM 771 O O . ALA A 1 103 ? 1.590 7.189 -19.873 1.00 79.06 103 ALA A O 1
ATOM 772 N N . THR A 1 104 ? 1.743 8.472 -21.689 1.00 81.25 104 THR A N 1
ATOM 773 C CA . THR A 1 104 ? 0.476 9.195 -21.445 1.00 81.25 104 THR A CA 1
ATOM 774 C C . THR A 1 104 ? -0.786 8.359 -21.687 1.00 81.25 104 THR A C 1
ATOM 776 O O . THR A 1 104 ? -1.881 8.736 -21.254 1.00 81.25 104 THR A O 1
ATOM 779 N N . ASN A 1 105 ? -0.649 7.193 -22.324 1.00 87.69 105 ASN A N 1
ATOM 780 C CA . ASN A 1 105 ? -1.767 6.326 -22.704 1.00 87.69 105 ASN A CA 1
ATOM 781 C C . ASN A 1 105 ? -1.797 4.978 -21.971 1.00 87.69 105 ASN A C 1
ATOM 783 O O . ASN A 1 105 ? -2.792 4.264 -22.076 1.00 87.69 105 ASN A O 1
ATOM 787 N N . LYS A 1 106 ? -0.743 4.632 -21.222 1.00 92.31 106 LYS A N 1
ATOM 788 C CA . LYS A 1 106 ? -0.560 3.299 -20.632 1.00 92.31 106 LYS A CA 1
ATOM 789 C C . LYS A 1 106 ? -0.202 3.387 -19.160 1.00 92.31 106 LYS A C 1
ATOM 791 O O . LYS A 1 106 ? 0.606 4.221 -18.757 1.00 92.31 106 LYS A O 1
ATOM 796 N N . TRP A 1 107 ? -0.779 2.497 -18.367 1.00 94.44 107 TRP A N 1
ATOM 797 C CA . TRP A 1 107 ? -0.550 2.429 -16.927 1.00 94.44 107 TRP A CA 1
ATOM 798 C C . TRP A 1 107 ? 0.633 1.532 -16.593 1.00 94.44 107 TRP A C 1
ATOM 800 O O . TRP A 1 107 ? 1.017 0.668 -17.389 1.00 94.44 107 TRP A O 1
ATOM 810 N N . ALA A 1 108 ? 1.213 1.749 -15.413 1.00 94.12 108 ALA A N 1
ATOM 811 C CA . ALA A 1 108 ? 2.196 0.821 -14.883 1.00 94.12 108 ALA A CA 1
ATOM 812 C C . ALA A 1 108 ? 1.533 -0.521 -14.566 1.00 94.12 108 ALA A C 1
ATOM 814 O O . ALA A 1 108 ? 0.342 -0.578 -14.266 1.00 94.12 108 ALA A O 1
ATOM 815 N N . GLN A 1 109 ? 2.313 -1.591 -14.606 1.00 95.06 109 GLN A N 1
ATOM 816 C CA . GLN A 1 109 ? 1.863 -2.922 -14.222 1.00 95.06 109 GLN A CA 1
ATOM 817 C C . GLN A 1 109 ? 2.667 -3.395 -13.026 1.00 95.06 109 GLN A C 1
ATOM 819 O O . GLN A 1 109 ? 3.881 -3.190 -12.963 1.00 95.06 109 GLN A O 1
ATOM 824 N N . TYR A 1 110 ? 2.002 -4.023 -12.066 1.00 96.56 110 TYR A N 1
ATOM 825 C CA . TYR A 1 110 ? 2.700 -4.590 -10.932 1.00 96.56 110 TYR A CA 1
ATOM 826 C C . TYR A 1 110 ? 3.540 -5.789 -11.346 1.00 96.56 110 TYR A C 1
ATOM 828 O O . TYR A 1 110 ? 3.124 -6.620 -12.155 1.00 96.56 110 TYR A O 1
ATOM 836 N N . ALA A 1 111 ? 4.728 -5.884 -10.763 1.00 94.88 111 ALA A N 1
ATOM 837 C CA . ALA A 1 111 ? 5.673 -6.957 -11.007 1.00 94.88 111 ALA A CA 1
ATOM 838 C C . ALA A 1 111 ? 6.494 -7.249 -9.749 1.00 94.88 111 ALA A C 1
ATOM 840 O O . ALA A 1 111 ? 6.538 -6.464 -8.801 1.00 94.88 111 ALA A O 1
ATOM 841 N N . GLU A 1 112 ? 7.198 -8.378 -9.769 1.00 92.19 112 GLU A N 1
ATOM 842 C CA . GLU A 1 112 ? 8.041 -8.818 -8.657 1.00 92.19 112 GLU A CA 1
ATOM 843 C C . GLU A 1 112 ? 9.174 -7.826 -8.333 1.00 92.19 112 GLU A C 1
ATOM 845 O O . GLU A 1 112 ? 9.636 -7.754 -7.195 1.00 92.19 112 GLU A O 1
ATOM 850 N N . ALA A 1 113 ? 9.643 -7.058 -9.312 1.00 88.12 113 ALA A N 1
ATOM 851 C CA . ALA A 1 113 ? 10.626 -6.007 -9.101 1.00 88.12 113 ALA A CA 1
ATOM 852 C C . ALA A 1 113 ? 10.393 -4.854 -10.073 1.00 88.12 113 ALA A C 1
ATOM 854 O O . ALA A 1 113 ? 9.894 -5.054 -11.183 1.00 88.12 113 ALA A O 1
ATOM 855 N N . THR A 1 114 ? 10.793 -3.649 -9.670 1.00 85.69 114 THR A N 1
ATOM 856 C CA . THR A 1 114 ? 10.906 -2.547 -10.624 1.00 85.69 114 THR A CA 1
ATOM 857 C C . THR A 1 114 ? 12.207 -2.727 -11.392 1.00 85.69 114 THR A C 1
ATOM 859 O O . THR A 1 114 ? 13.290 -2.702 -10.811 1.00 85.69 114 THR A O 1
ATOM 862 N N . GLU A 1 115 ? 12.125 -2.911 -12.705 1.00 72.38 115 GLU A N 1
ATOM 863 C CA . GLU A 1 115 ? 13.314 -2.949 -13.557 1.00 72.38 115 GLU A CA 1
ATOM 864 C C . GLU A 1 115 ? 13.990 -1.568 -13.503 1.00 72.38 115 GLU A C 1
ATOM 866 O O . GLU A 1 115 ? 13.436 -0.584 -13.991 1.00 72.38 115 GLU A O 1
ATOM 871 N N . GLY A 1 116 ? 15.145 -1.497 -12.829 1.00 65.81 116 GLY A N 1
ATOM 872 C CA . GLY A 1 116 ? 15.809 -0.275 -12.355 1.00 65.81 116 GLY A CA 1
ATOM 873 C C . GLY A 1 116 ? 16.100 0.811 -13.406 1.00 65.81 116 GLY A C 1
ATOM 874 O O . GLY A 1 116 ? 15.214 1.562 -13.804 1.00 65.81 116 GLY A O 1
ATOM 875 N N . ALA A 1 117 ? 17.374 0.976 -13.793 1.00 56.69 117 ALA A N 1
ATOM 876 C CA . ALA A 1 117 ? 17.867 2.105 -14.606 1.00 56.69 117 ALA A CA 1
ATOM 877 C C . ALA A 1 117 ? 17.285 2.186 -16.037 1.00 56.69 117 ALA A C 1
ATOM 879 O O . ALA A 1 117 ? 17.495 3.178 -16.734 1.00 56.69 117 ALA A O 1
ATOM 880 N N . ALA A 1 118 ? 16.545 1.166 -16.476 1.00 68.25 118 ALA A N 1
ATOM 881 C CA . ALA A 1 118 ? 15.805 1.187 -17.726 1.00 68.25 118 ALA A CA 1
ATOM 882 C C . ALA A 1 118 ? 14.401 1.775 -17.520 1.00 68.25 118 ALA A C 1
ATOM 884 O O . ALA A 1 118 ? 13.702 1.489 -16.542 1.00 68.25 118 ALA A O 1
ATOM 885 N N . LEU A 1 119 ? 13.953 2.573 -18.488 1.00 76.75 119 LEU A N 1
ATOM 886 C CA . LEU A 1 119 ? 12.541 2.911 -18.614 1.00 76.75 119 LEU A CA 1
ATOM 887 C C . LEU A 1 119 ? 11.760 1.599 -18.795 1.00 76.75 119 LEU A C 1
ATOM 889 O O . LEU A 1 119 ? 12.025 0.845 -19.729 1.00 76.75 119 LEU A O 1
ATOM 893 N N . SER A 1 120 ? 10.839 1.319 -17.877 1.00 84.50 120 SER A N 1
ATOM 894 C CA . SER A 1 120 ? 10.029 0.098 -17.809 1.00 84.50 120 SER A CA 1
ATOM 895 C C . SER A 1 120 ? 8.623 0.459 -17.347 1.00 84.50 120 SER A C 1
ATOM 897 O O . SER A 1 120 ? 8.447 1.398 -16.558 1.00 84.50 120 SER A O 1
ATOM 899 N N . ALA A 1 121 ? 7.650 -0.287 -17.867 1.00 90.62 121 ALA A N 1
ATOM 900 C CA . ALA A 1 121 ? 6.248 -0.188 -17.487 1.00 90.62 121 ALA A CA 1
ATOM 901 C C . ALA A 1 121 ? 5.938 -0.960 -16.196 1.00 90.62 121 ALA A C 1
ATOM 903 O O . ALA A 1 121 ? 4.871 -0.776 -15.617 1.00 90.62 121 ALA A O 1
ATOM 904 N N . ASN A 1 122 ? 6.871 -1.791 -15.727 1.00 92.88 122 ASN A N 1
ATOM 905 C CA . ASN A 1 122 ? 6.715 -2.590 -14.521 1.00 92.88 122 ASN A CA 1
ATOM 906 C C . ASN A 1 122 ? 7.070 -1.784 -13.261 1.00 92.88 122 ASN A C 1
ATOM 908 O O . ASN A 1 122 ? 8.031 -1.010 -13.257 1.00 92.88 122 ASN A O 1
ATOM 912 N N . THR A 1 123 ? 6.323 -1.995 -12.177 1.00 93.44 123 THR A N 1
ATOM 913 C CA . THR A 1 123 ? 6.555 -1.367 -10.870 1.00 93.44 123 THR A CA 1
ATOM 914 C C . THR A 1 123 ? 6.352 -2.357 -9.725 1.00 93.44 123 THR A C 1
ATOM 916 O O . THR A 1 123 ? 5.451 -3.187 -9.745 1.00 93.44 123 THR A O 1
ATOM 919 N N . SER A 1 124 ? 7.170 -2.230 -8.686 1.00 95.06 124 SER A N 1
ATOM 920 C CA . SER A 1 124 ? 6.987 -2.857 -7.371 1.00 95.06 124 SER A CA 1
ATOM 921 C C . SER A 1 124 ? 6.572 -1.838 -6.299 1.00 95.06 124 SER A C 1
ATOM 923 O O . SER A 1 124 ? 6.524 -2.159 -5.111 1.00 95.06 124 SER A O 1
ATOM 925 N N . VAL A 1 125 ? 6.348 -0.586 -6.703 1.00 95.38 125 VAL A N 1
ATOM 926 C CA . VAL A 1 125 ? 5.947 0.525 -5.837 1.00 95.38 125 VAL A CA 1
ATOM 927 C C . VAL A 1 125 ? 4.430 0.676 -5.896 1.00 95.38 125 VAL A C 1
ATOM 929 O O . VAL A 1 125 ? 3.891 0.854 -6.991 1.00 95.38 125 VAL A O 1
ATOM 932 N N . CYS A 1 126 ? 3.754 0.633 -4.747 1.00 97.38 126 CYS A N 1
ATOM 933 C CA . CYS A 1 126 ? 2.329 0.931 -4.610 1.00 97.38 126 CYS A CA 1
ATOM 934 C C . CYS A 1 126 ? 2.027 2.320 -5.203 1.00 97.38 126 CYS A C 1
ATOM 936 O O . CYS A 1 126 ? 2.616 3.326 -4.813 1.00 97.38 126 CYS A O 1
ATOM 938 N N . GLY A 1 127 ? 1.143 2.370 -6.199 1.00 95.75 127 GLY A N 1
ATOM 939 C CA . GLY A 1 127 ? 0.803 3.585 -6.938 1.00 95.75 127 GLY A CA 1
ATOM 940 C C . GLY A 1 127 ? 1.873 4.068 -7.925 1.00 95.75 127 GLY A C 1
ATOM 941 O O . GLY A 1 127 ? 1.879 5.247 -8.288 1.00 95.75 127 GLY A O 1
ATOM 942 N N . GLY A 1 128 ? 2.792 3.186 -8.333 1.00 93.44 128 GLY A N 1
ATOM 943 C CA . GLY A 1 128 ? 3.889 3.505 -9.246 1.00 93.44 128 GLY A CA 1
ATOM 944 C C . GLY A 1 128 ? 3.440 3.937 -10.646 1.00 93.44 128 GLY A C 1
ATOM 945 O O . GLY A 1 128 ? 2.335 3.631 -11.099 1.00 93.44 128 GLY A O 1
ATOM 946 N N . GLU A 1 129 ? 4.325 4.657 -11.335 1.00 91.75 129 GLU A N 1
ATOM 947 C CA . GLU A 1 129 ? 4.071 5.239 -12.658 1.00 91.75 129 GLU A CA 1
ATOM 948 C C . GLU A 1 129 ? 4.744 4.442 -13.781 1.00 91.75 129 GLU A C 1
ATOM 950 O O . GLU A 1 129 ? 5.767 3.787 -13.570 1.00 91.75 129 GLU A O 1
ATOM 955 N N . ASN A 1 130 ? 4.190 4.519 -14.993 1.00 91.06 130 ASN A N 1
ATOM 956 C CA . ASN A 1 130 ? 4.802 3.939 -16.185 1.00 91.06 130 ASN A CA 1
ATOM 957 C C . ASN A 1 130 ? 5.860 4.882 -16.765 1.00 91.06 130 ASN A C 1
ATOM 959 O O . ASN A 1 130 ? 5.540 5.967 -17.247 1.00 91.06 130 ASN A O 1
ATOM 963 N N . TYR A 1 131 ? 7.118 4.454 -16.771 1.00 86.69 131 TYR A N 1
ATOM 964 C CA . TYR A 1 131 ? 8.220 5.270 -17.284 1.00 86.69 131 TYR A CA 1
ATOM 965 C C . TYR A 1 131 ? 8.592 4.939 -18.730 1.00 86.69 131 TYR A C 1
ATOM 967 O O . TYR A 1 131 ? 9.489 5.565 -19.280 1.00 86.69 131 TYR A O 1
ATOM 975 N N . LYS A 1 132 ? 7.935 3.964 -19.357 1.00 86.19 132 LYS A N 1
ATOM 976 C CA . LYS A 1 132 ? 8.268 3.483 -20.693 1.00 86.19 132 LYS A CA 1
ATOM 977 C C . LYS A 1 132 ? 7.527 4.272 -21.784 1.00 86.19 132 LYS A C 1
ATOM 979 O O . LYS A 1 132 ? 6.306 4.324 -21.800 1.00 86.19 132 LYS A O 1
ATOM 984 N N . SER A 1 133 ? 8.269 4.859 -22.721 1.00 78.75 133 SER A N 1
ATOM 985 C CA . SER A 1 133 ? 7.750 5.808 -23.720 1.00 78.75 133 SER A CA 1
ATOM 986 C C . SER A 1 133 ? 7.108 5.198 -24.979 1.00 78.75 133 SER A C 1
ATOM 988 O O . SER A 1 133 ? 6.677 5.947 -25.846 1.00 78.75 133 SER A O 1
ATOM 990 N N . ASP A 1 134 ? 7.097 3.875 -25.144 1.00 77.38 134 ASP A N 1
ATOM 991 C CA . ASP A 1 134 ? 6.760 3.180 -26.402 1.00 77.38 134 ASP A CA 1
ATOM 992 C C . ASP A 1 134 ? 5.421 2.416 -26.341 1.00 77.38 134 ASP A C 1
ATOM 994 O O . ASP A 1 134 ? 5.299 1.314 -26.866 1.00 77.38 134 ASP A O 1
ATOM 998 N N . ASP A 1 135 ? 4.410 2.996 -25.682 1.00 74.19 135 ASP A N 1
ATOM 999 C CA . ASP A 1 135 ? 3.062 2.415 -25.507 1.00 74.19 135 ASP A CA 1
ATOM 1000 C C . ASP A 1 135 ? 3.029 1.005 -24.868 1.00 74.19 135 ASP A C 1
ATOM 1002 O O . ASP A 1 135 ? 1.996 0.324 -24.864 1.00 74.19 135 ASP A O 1
ATOM 1006 N N . ASN A 1 136 ? 4.129 0.585 -24.245 1.00 84.19 136 ASN A N 1
ATOM 1007 C CA . ASN A 1 136 ? 4.182 -0.602 -23.402 1.00 84.19 136 ASN A CA 1
ATOM 1008 C C . ASN A 1 136 ? 3.556 -0.333 -22.027 1.00 84.19 136 ASN A C 1
ATOM 1010 O O . ASN A 1 136 ? 3.700 0.751 -21.460 1.00 84.19 136 ASN A O 1
ATOM 1014 N N . GLY A 1 137 ? 2.885 -1.345 -21.474 1.00 87.69 137 GLY A N 1
ATOM 1015 C CA . GLY A 1 137 ? 2.219 -1.301 -20.171 1.00 87.69 137 GLY A CA 1
ATOM 1016 C C . GLY A 1 137 ? 0.744 -1.697 -20.228 1.00 87.69 137 GLY A C 1
ATOM 1017 O O . GLY A 1 137 ? 0.243 -2.206 -21.233 1.00 87.69 137 GLY A O 1
ATOM 1018 N N . GLY A 1 138 ? 0.037 -1.448 -19.127 1.00 91.25 138 GLY A N 1
ATOM 1019 C CA . GLY A 1 138 ? -1.359 -1.837 -18.949 1.00 91.25 138 GLY A CA 1
ATOM 1020 C C . GLY A 1 138 ? -2.335 -0.951 -19.724 1.00 91.25 138 GLY A C 1
ATOM 1021 O O . GLY A 1 138 ? -2.123 0.254 -19.879 1.00 91.25 138 GLY A O 1
ATOM 1022 N N . MET A 1 139 ? -3.443 -1.544 -20.184 1.00 91.56 139 MET A N 1
ATOM 1023 C CA . MET A 1 139 ? -4.573 -0.813 -20.784 1.00 91.56 139 MET A CA 1
ATOM 1024 C C . MET A 1 139 ? -5.447 -0.084 -19.752 1.00 91.56 139 MET A C 1
ATOM 1026 O O . MET A 1 139 ? -6.253 0.758 -20.135 1.00 91.56 139 MET A O 1
ATOM 1030 N N . GLY A 1 140 ? -5.286 -0.395 -18.468 1.00 93.75 140 GLY A N 1
ATOM 1031 C CA . GLY A 1 140 ? -5.971 0.248 -17.353 1.00 93.75 140 GLY A CA 1
ATOM 1032 C C . GLY A 1 140 ? -5.131 0.146 -16.080 1.00 93.75 140 GLY A C 1
ATOM 1033 O O . GLY A 1 140 ? -4.110 -0.552 -16.090 1.00 93.75 140 GLY A O 1
ATOM 1034 N N . PRO A 1 141 ? -5.536 0.845 -15.009 1.00 96.06 141 PRO A N 1
ATOM 1035 C CA . PRO A 1 141 ? -4.822 0.805 -13.747 1.00 96.06 141 PRO A CA 1
ATOM 1036 C C . PRO A 1 141 ? -4.948 -0.569 -13.087 1.00 96.06 141 PRO A C 1
ATOM 1038 O O . PRO A 1 141 ? -6.024 -1.159 -13.016 1.00 96.06 141 PRO A O 1
ATOM 1041 N N . GLU A 1 142 ? -3.829 -1.051 -12.568 1.00 97.69 142 GLU A N 1
ATOM 1042 C CA . GLU A 1 142 ? -3.762 -2.107 -11.560 1.00 97.69 142 GLU A CA 1
ATOM 1043 C C . GLU A 1 142 ? -3.807 -1.498 -10.151 1.00 97.69 142 GLU A C 1
ATOM 1045 O O . GLU A 1 142 ? -3.372 -0.356 -9.969 1.00 97.69 142 GLU A O 1
ATOM 1050 N N . ALA A 1 143 ? -4.310 -2.245 -9.165 1.00 98.00 143 ALA A N 1
ATOM 1051 C CA . ALA A 1 143 ? -4.574 -1.739 -7.819 1.00 98.00 143 ALA A CA 1
ATOM 1052 C C . ALA A 1 143 ? -4.081 -2.704 -6.724 1.00 98.00 143 ALA A C 1
ATOM 1054 O O . ALA A 1 143 ? -3.172 -3.509 -6.945 1.00 98.00 143 ALA A O 1
ATOM 1055 N N . LEU A 1 144 ? -4.651 -2.619 -5.516 1.00 98.00 144 LEU A N 1
ATOM 1056 C CA . LEU A 1 144 ? -4.213 -3.364 -4.332 1.00 98.00 144 LEU A CA 1
ATOM 1057 C C . LEU A 1 144 ? -4.137 -4.882 -4.560 1.00 98.00 144 LEU A C 1
ATOM 1059 O O . LEU A 1 144 ? -3.211 -5.536 -4.077 1.00 98.00 144 LEU A O 1
ATOM 1063 N N . LYS A 1 145 ? -5.081 -5.445 -5.317 1.00 97.44 145 LYS A N 1
ATOM 1064 C CA . LYS A 1 145 ? -5.116 -6.875 -5.643 1.00 97.44 145 LYS A CA 1
ATOM 1065 C C . LYS A 1 145 ? -3.891 -7.300 -6.446 1.00 97.44 145 LYS A C 1
ATOM 1067 O O . LYS A 1 145 ? -3.223 -8.269 -6.089 1.00 97.44 145 LYS A O 1
ATOM 1072 N N . GLU A 1 146 ? -3.585 -6.584 -7.522 1.00 98.00 146 GLU A N 1
ATOM 1073 C CA . GLU A 1 146 ? -2.432 -6.865 -8.372 1.00 98.00 146 GLU A CA 1
ATOM 1074 C C . GLU A 1 146 ? -1.122 -6.546 -7.652 1.00 98.00 146 GLU A C 1
ATOM 1076 O O . GLU A 1 146 ? -0.163 -7.300 -7.799 1.00 98.00 146 GLU A O 1
ATOM 1081 N N . PHE A 1 147 ? -1.091 -5.503 -6.815 1.00 98.00 147 PHE A N 1
ATOM 1082 C CA . PHE A 1 147 ? 0.049 -5.207 -5.947 1.00 98.00 147 PHE A CA 1
ATOM 1083 C C . PHE A 1 147 ? 0.366 -6.411 -5.054 1.00 98.00 147 PHE A C 1
ATOM 1085 O O . PHE A 1 147 ? 1.471 -6.948 -5.076 1.00 98.00 147 PHE A O 1
ATOM 1092 N N . VAL A 1 148 ? -0.619 -6.924 -4.324 1.00 97.38 148 VAL A N 1
ATOM 1093 C CA . VAL A 1 148 ? -0.410 -8.087 -3.457 1.00 97.38 148 VAL A CA 1
ATOM 1094 C C . VAL A 1 148 ? -0.105 -9.362 -4.251 1.00 97.38 148 VAL A C 1
ATOM 1096 O O . VAL A 1 148 ? 0.757 -10.152 -3.857 1.00 97.38 148 VAL A O 1
ATOM 1099 N N . GLY A 1 149 ? -0.773 -9.561 -5.386 1.00 97.00 149 GLY A N 1
ATOM 1100 C CA . GLY A 1 149 ? -0.614 -10.758 -6.204 1.00 97.00 149 GLY A CA 1
ATOM 1101 C C . GLY A 1 149 ? 0.735 -10.844 -6.917 1.00 97.00 149 GLY A C 1
ATOM 1102 O O . GLY A 1 149 ? 1.374 -11.895 -6.891 1.00 97.00 149 GLY A O 1
ATOM 1103 N N . LYS A 1 150 ? 1.170 -9.749 -7.545 1.00 96.50 150 LYS A N 1
ATOM 1104 C CA . LYS A 1 150 ? 2.350 -9.709 -8.421 1.00 96.50 150 LYS A CA 1
ATOM 1105 C C . LYS A 1 150 ? 3.588 -9.160 -7.718 1.00 96.50 150 LYS A C 1
ATOM 1107 O O . LYS A 1 150 ? 4.679 -9.679 -7.929 1.00 96.50 150 LYS A O 1
ATOM 1112 N N . THR A 1 151 ? 3.424 -8.155 -6.858 1.00 95.94 151 THR A N 1
ATOM 1113 C CA . THR A 1 151 ? 4.542 -7.491 -6.170 1.00 95.94 151 THR A CA 1
ATOM 1114 C C . THR A 1 151 ? 4.898 -8.178 -4.858 1.00 95.94 151 THR A C 1
ATOM 1116 O O . THR A 1 151 ? 6.078 -8.400 -4.589 1.00 95.94 151 THR A O 1
ATOM 1119 N N . LEU A 1 152 ? 3.891 -8.550 -4.057 1.00 96.12 152 LEU A N 1
ATOM 1120 C CA . LEU A 1 152 ? 4.089 -9.297 -2.805 1.00 96.12 152 LEU A CA 1
ATOM 1121 C C . LEU A 1 152 ? 4.018 -10.823 -2.994 1.00 96.12 152 LEU A C 1
ATOM 1123 O O . LEU A 1 152 ? 4.098 -11.569 -2.018 1.00 96.12 152 LEU A O 1
ATOM 1127 N N . GLN A 1 153 ? 3.832 -11.297 -4.233 1.00 94.62 153 GLN A N 1
ATOM 1128 C CA . GLN A 1 153 ? 3.776 -12.717 -4.610 1.00 94.62 153 GLN A CA 1
ATOM 1129 C C . GLN A 1 153 ? 2.774 -13.556 -3.790 1.00 94.62 153 GLN A C 1
ATOM 1131 O O . GLN A 1 153 ? 2.976 -14.753 -3.587 1.00 94.62 153 GLN A O 1
ATOM 1136 N N . ASN A 1 154 ? 1.702 -12.943 -3.271 1.00 91.62 154 ASN A N 1
ATOM 1137 C CA . ASN A 1 154 ? 0.736 -13.560 -2.349 1.00 91.62 154 ASN A CA 1
ATOM 1138 C C . ASN A 1 154 ? 1.321 -14.154 -1.048 1.00 91.62 154 ASN A C 1
ATOM 1140 O O . ASN A 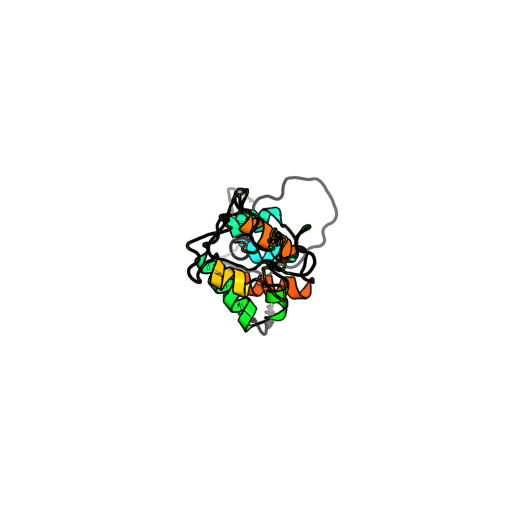1 154 ? 0.581 -14.796 -0.297 1.00 91.62 154 ASN A O 1
ATOM 1144 N N . ASN A 1 155 ? 2.611 -13.960 -0.765 1.00 87.69 155 ASN A N 1
ATOM 1145 C CA . ASN A 1 155 ? 3.273 -14.460 0.442 1.00 87.69 155 ASN A CA 1
ATOM 1146 C C . ASN A 1 155 ? 3.780 -13.324 1.344 1.00 87.69 155 ASN A C 1
ATOM 1148 O O . ASN A 1 155 ? 3.937 -13.542 2.541 1.00 87.69 155 ASN A O 1
ATOM 1152 N N . GLY A 1 156 ? 3.964 -12.115 0.801 1.00 88.19 156 GLY A N 1
ATOM 1153 C CA . GLY A 1 156 ? 4.412 -10.952 1.561 1.00 88.19 156 GLY A CA 1
ATOM 1154 C C . GLY A 1 156 ? 5.914 -10.903 1.833 1.00 88.19 156 GLY A C 1
ATOM 1155 O O . GLY A 1 156 ? 6.352 -10.041 2.586 1.00 88.19 156 GLY A O 1
ATOM 1156 N N . ASN A 1 157 ? 6.704 -11.804 1.245 1.00 89.25 157 ASN A N 1
ATOM 1157 C CA . ASN A 1 157 ? 8.132 -11.951 1.544 1.00 89.25 157 ASN A CA 1
ATOM 1158 C C . ASN A 1 157 ? 9.023 -10.981 0.759 1.00 89.25 157 ASN A C 1
ATOM 1160 O O . ASN A 1 157 ? 10.223 -10.897 1.017 1.00 89.25 157 ASN A O 1
ATOM 1164 N N . LYS A 1 158 ? 8.463 -10.276 -0.226 1.00 91.38 158 LYS A N 1
ATOM 1165 C CA . LYS A 1 158 ? 9.197 -9.365 -1.104 1.00 91.38 158 LYS A CA 1
ATOM 1166 C C . LYS A 1 158 ? 8.458 -8.041 -1.224 1.00 91.38 158 LYS A C 1
ATOM 1168 O O . LYS A 1 158 ? 7.234 -8.021 -1.191 1.00 91.38 158 LYS A O 1
ATOM 1173 N N . ASN A 1 159 ? 9.211 -6.952 -1.392 1.00 94.38 159 ASN A N 1
ATOM 1174 C CA . ASN A 1 159 ? 8.702 -5.591 -1.605 1.00 94.38 159 ASN A CA 1
ATOM 1175 C C . ASN A 1 159 ? 7.824 -5.022 -0.474 1.00 94.38 159 ASN A C 1
ATOM 1177 O O . ASN A 1 159 ? 7.101 -4.051 -0.697 1.00 94.38 159 ASN A O 1
ATOM 1181 N N . TRP A 1 160 ? 7.874 -5.588 0.732 1.00 96.94 160 TRP A N 1
ATOM 1182 C CA . TRP A 1 160 ? 7.189 -5.042 1.901 1.00 96.94 160 TRP A CA 1
ATOM 1183 C C . TRP A 1 160 ? 8.130 -4.978 3.109 1.00 96.94 160 TRP A C 1
ATOM 1185 O O . TRP A 1 160 ? 8.873 -5.934 3.329 1.00 96.94 160 TRP A O 1
ATOM 1195 N N . PRO A 1 161 ? 8.119 -3.887 3.901 1.00 96.19 161 PRO A N 1
ATOM 1196 C CA . PRO A 1 161 ? 7.408 -2.613 3.687 1.00 96.19 161 PRO A CA 1
ATOM 1197 C C . PRO A 1 161 ? 8.097 -1.680 2.681 1.00 96.19 161 PRO A C 1
ATOM 1199 O O . PRO A 1 161 ? 7.561 -0.623 2.354 1.00 96.19 161 PRO A O 1
ATOM 1202 N N . THR A 1 162 ? 9.291 -2.056 2.217 1.00 96.44 162 THR A N 1
ATOM 1203 C CA . THR A 1 162 ? 10.101 -1.295 1.261 1.00 96.44 162 THR A CA 1
ATOM 1204 C C . THR A 1 162 ? 10.115 -2.006 -0.087 1.00 96.44 162 THR A C 1
ATOM 1206 O O . THR A 1 162 ? 10.324 -3.218 -0.154 1.00 96.44 162 THR A O 1
ATOM 1209 N N . SER A 1 163 ? 9.890 -1.258 -1.156 1.00 94.25 163 SER A N 1
ATOM 1210 C CA . SER A 1 163 ? 9.880 -1.732 -2.530 1.00 94.25 163 SER A CA 1
ATOM 1211 C C . SER A 1 163 ? 11.293 -2.001 -3.060 1.00 94.25 163 SER A C 1
ATOM 1213 O O . SER A 1 163 ? 12.293 -1.514 -2.535 1.00 94.25 163 SER A O 1
ATOM 1215 N N . THR A 1 164 ? 11.375 -2.717 -4.180 1.00 90.56 164 THR A N 1
ATOM 1216 C CA . THR A 1 164 ? 12.559 -2.741 -5.055 1.00 90.56 164 THR A CA 1
ATOM 1217 C C . THR A 1 164 ? 12.426 -1.729 -6.200 1.00 90.56 164 THR A C 1
ATOM 1219 O O . THR A 1 164 ? 12.757 -2.017 -7.347 1.00 90.56 164 THR A O 1
ATOM 1222 N N . GLY A 1 165 ? 11.881 -0.545 -5.895 1.00 85.38 165 GLY A N 1
ATOM 1223 C CA . GLY A 1 165 ? 11.725 0.581 -6.816 1.00 85.38 165 GLY A CA 1
ATOM 1224 C C . GLY A 1 165 ? 13.041 1.055 -7.441 1.00 85.38 165 GLY A C 1
ATOM 1225 O O . GLY A 1 165 ? 14.125 0.640 -7.045 1.00 85.38 165 GLY A O 1
ATOM 1226 N N . ARG A 1 166 ? 12.964 1.983 -8.406 1.00 83.06 166 ARG A N 1
ATOM 1227 C CA . ARG A 1 166 ? 14.168 2.579 -9.032 1.00 83.06 166 ARG A CA 1
ATOM 1228 C C . ARG A 1 166 ? 15.050 3.324 -8.031 1.00 83.06 166 ARG A C 1
ATOM 1230 O O . ARG A 1 166 ? 16.271 3.259 -8.105 1.00 83.06 166 ARG A O 1
ATOM 1237 N N . THR A 1 167 ? 14.408 4.044 -7.120 1.00 84.62 167 THR A N 1
ATOM 1238 C CA . THR A 1 167 ? 15.031 4.788 -6.023 1.00 84.62 167 THR A CA 1
ATOM 1239 C C . THR A 1 167 ? 14.291 4.412 -4.744 1.00 84.62 167 THR A C 1
ATOM 1241 O O . THR A 1 167 ? 13.442 5.182 -4.288 1.00 84.62 167 THR A O 1
ATOM 1244 N N . PRO A 1 168 ? 14.506 3.189 -4.229 1.00 85.44 168 PRO A N 1
ATOM 1245 C CA . PRO A 1 168 ? 13.734 2.697 -3.105 1.00 85.44 168 PRO A CA 1
ATOM 1246 C C . PRO A 1 168 ? 14.065 3.549 -1.883 1.00 85.44 168 PRO A C 1
ATOM 1248 O O . PRO A 1 168 ? 15.231 3.819 -1.587 1.00 85.44 168 PRO A O 1
ATOM 1251 N N . THR A 1 169 ? 13.025 3.999 -1.192 1.00 90.94 169 THR A N 1
ATOM 1252 C CA . THR A 1 169 ? 13.173 4.716 0.078 1.00 90.94 169 THR A CA 1
ATOM 1253 C C . THR A 1 169 ? 12.597 3.862 1.184 1.00 90.94 169 THR A C 1
ATOM 1255 O O . THR A 1 169 ? 11.638 3.125 0.958 1.00 90.94 169 THR A O 1
ATOM 1258 N N . THR A 1 170 ? 13.189 3.937 2.373 1.00 94.44 170 THR A N 1
ATOM 1259 C CA . THR A 1 170 ? 12.751 3.136 3.515 1.00 94.44 170 THR A CA 1
ATOM 1260 C C . THR A 1 170 ? 11.245 3.285 3.734 1.00 94.44 170 THR A C 1
ATOM 1262 O O . THR A 1 170 ? 10.749 4.397 3.914 1.00 94.44 170 THR A O 1
ATOM 1265 N N . ASN A 1 171 ? 10.541 2.152 3.745 1.00 95.50 171 ASN A N 1
ATOM 1266 C CA . ASN A 1 171 ? 9.097 2.024 3.963 1.00 95.50 171 ASN A CA 1
ATOM 1267 C C . ASN A 1 171 ? 8.210 2.721 2.915 1.00 95.50 171 ASN A C 1
ATOM 1269 O O . ASN A 1 171 ? 7.070 3.072 3.217 1.00 95.50 171 ASN A O 1
ATOM 1273 N N . ASP A 1 172 ? 8.699 2.927 1.693 1.00 96.25 172 ASP A N 1
ATOM 1274 C CA . ASP A 1 172 ? 7.944 3.582 0.617 1.00 96.25 172 ASP A CA 1
ATOM 1275 C C . ASP A 1 172 ? 6.579 2.939 0.320 1.00 96.25 172 ASP A C 1
ATOM 1277 O O . ASP A 1 172 ? 5.591 3.658 0.185 1.00 96.25 172 ASP A O 1
ATOM 1281 N N . ASN A 1 173 ? 6.488 1.609 0.278 1.00 97.44 173 ASN A N 1
ATOM 1282 C CA . ASN A 1 173 ? 5.227 0.905 0.053 1.00 97.44 173 ASN A CA 1
ATOM 1283 C C . ASN A 1 173 ? 4.276 1.037 1.244 1.00 97.44 173 ASN A C 1
ATOM 1285 O O . ASN A 1 173 ? 3.091 1.286 1.036 1.00 97.44 173 ASN A O 1
ATOM 1289 N N . ALA A 1 174 ? 4.776 0.939 2.479 1.00 97.31 174 ALA A N 1
ATOM 1290 C CA . ALA A 1 174 ? 3.949 1.183 3.663 1.00 97.31 174 ALA A CA 1
ATOM 1291 C C . ALA A 1 174 ? 3.407 2.620 3.690 1.00 97.31 174 ALA A C 1
ATOM 1293 O O . ALA A 1 174 ? 2.228 2.826 3.973 1.00 97.31 174 ALA A O 1
ATOM 1294 N N . LYS A 1 175 ? 4.237 3.601 3.319 1.00 97.56 175 LYS A N 1
ATOM 1295 C CA . LYS A 1 175 ? 3.836 5.006 3.211 1.00 97.56 175 LYS A CA 1
ATOM 1296 C C . LYS A 1 175 ? 2.785 5.219 2.125 1.00 97.56 175 LYS A C 1
ATOM 1298 O O . LYS A 1 175 ? 1.777 5.866 2.379 1.00 97.56 175 LYS A O 1
ATOM 1303 N N . ALA A 1 176 ? 2.997 4.656 0.937 1.00 97.62 176 ALA A N 1
ATOM 1304 C CA . ALA A 1 176 ? 2.062 4.776 -0.176 1.00 97.62 176 ALA A CA 1
ATOM 1305 C C . ALA A 1 176 ? 0.699 4.138 0.142 1.00 97.62 176 ALA A C 1
ATOM 1307 O O . ALA A 1 176 ? -0.337 4.730 -0.153 1.00 97.62 176 ALA A O 1
ATOM 1308 N N . VAL A 1 177 ? 0.687 2.972 0.802 1.00 97.69 177 VAL A N 1
ATOM 1309 C CA . VAL A 1 177 ? -0.557 2.358 1.291 1.00 97.69 177 VAL A CA 1
ATOM 1310 C C . VAL A 1 177 ? -1.228 3.260 2.326 1.00 97.69 177 VAL A C 1
ATOM 1312 O O . VAL A 1 177 ? -2.414 3.542 2.189 1.00 97.69 177 VAL A O 1
ATOM 1315 N N . ALA A 1 178 ? -0.493 3.748 3.331 1.00 97.06 178 ALA A N 1
ATOM 1316 C CA . ALA A 1 178 ? -1.046 4.633 4.356 1.00 97.06 178 ALA A CA 1
ATOM 1317 C C . ALA A 1 178 ? -1.663 5.904 3.751 1.00 97.06 178 ALA A C 1
ATOM 1319 O O . ALA A 1 178 ? -2.789 6.255 4.094 1.00 97.06 178 ALA A O 1
ATOM 1320 N N . ASP A 1 179 ? -0.947 6.553 2.829 1.00 97.44 179 ASP A N 1
ATOM 1321 C CA . ASP A 1 179 ? -1.404 7.737 2.100 1.00 97.44 179 ASP A CA 1
ATOM 1322 C C . ASP A 1 179 ? -2.713 7.461 1.351 1.00 97.44 179 ASP A C 1
ATOM 1324 O O . ASP A 1 179 ? -3.656 8.250 1.430 1.00 97.44 179 ASP A O 1
ATOM 1328 N N . ASP A 1 180 ? -2.801 6.337 0.642 1.00 97.56 180 ASP A N 1
ATOM 1329 C CA . ASP A 1 180 ? -4.004 5.976 -0.102 1.00 97.56 180 ASP A CA 1
ATOM 1330 C C . ASP A 1 180 ? -5.191 5.709 0.836 1.00 97.56 180 ASP A C 1
ATOM 1332 O O . ASP A 1 180 ? -6.288 6.221 0.595 1.00 97.56 180 ASP A O 1
ATOM 1336 N N . LEU A 1 181 ? -4.972 4.992 1.944 1.00 95.94 181 LEU A N 1
ATOM 1337 C CA . LEU A 1 181 ? -6.012 4.707 2.936 1.00 95.94 181 LEU A CA 1
ATOM 1338 C C . LEU A 1 181 ? -6.535 5.972 3.630 1.00 95.94 181 LEU A C 1
ATOM 1340 O O . LEU A 1 181 ? -7.729 6.070 3.916 1.00 95.94 181 LEU A O 1
ATOM 1344 N N . THR A 1 182 ? -5.676 6.958 3.893 1.00 93.38 182 THR A N 1
ATOM 1345 C CA . THR A 1 182 ? -6.071 8.175 4.617 1.00 93.38 182 THR A CA 1
ATOM 1346 C C . THR A 1 182 ? -6.522 9.312 3.706 1.00 93.38 182 THR A C 1
ATOM 1348 O O . THR A 1 182 ? -7.282 10.168 4.164 1.00 93.38 182 THR A O 1
ATOM 1351 N N . LYS A 1 183 ? -6.098 9.362 2.438 1.00 94.94 183 LYS A N 1
ATOM 1352 C CA . LYS A 1 183 ? -6.356 10.520 1.559 1.00 94.94 183 LYS A CA 1
ATOM 1353 C C . LYS A 1 183 ? -7.291 10.231 0.393 1.00 94.94 183 LYS A C 1
ATOM 1355 O O . LYS A 1 183 ? -7.971 11.154 -0.044 1.00 94.94 183 LYS A O 1
ATOM 1360 N N . LYS A 1 184 ? -7.336 8.999 -0.125 1.00 95.06 184 LYS A N 1
ATOM 1361 C CA . LYS A 1 184 ? -8.163 8.669 -1.304 1.00 95.06 184 LYS A CA 1
ATOM 1362 C C . LYS A 1 184 ? -9.549 8.134 -0.960 1.00 95.06 184 LYS A C 1
ATOM 1364 O O . LYS A 1 184 ? -10.424 8.123 -1.823 1.00 95.06 184 LYS A O 1
ATOM 1369 N N . LEU A 1 185 ? -9.737 7.674 0.271 1.00 93.44 185 LEU A N 1
ATOM 1370 C CA . LEU A 1 185 ? -10.983 7.070 0.727 1.00 93.44 185 LEU A CA 1
ATOM 1371 C C . LEU A 1 185 ? -11.921 8.106 1.353 1.00 93.44 185 LEU A C 1
ATOM 1373 O O . LEU A 1 185 ? -11.470 9.049 2.013 1.00 93.44 185 LEU A O 1
ATOM 1377 N N . THR A 1 186 ? -13.230 7.906 1.188 1.00 92.31 186 THR A N 1
ATOM 1378 C CA . THR A 1 186 ? -14.238 8.687 1.926 1.00 92.31 186 THR A CA 1
ATOM 1379 C C . THR A 1 186 ? -14.242 8.305 3.413 1.00 92.31 186 THR A C 1
ATOM 1381 O O . THR A 1 186 ? -13.701 7.258 3.780 1.00 92.31 186 THR A O 1
ATOM 1384 N N . PRO A 1 187 ? -14.837 9.117 4.307 1.00 88.25 187 PRO A N 1
ATOM 1385 C CA . PRO A 1 187 ? -14.954 8.765 5.724 1.00 88.25 187 PRO A CA 1
ATOM 1386 C C . PRO A 1 187 ? -15.589 7.385 5.969 1.00 88.25 187 PRO A C 1
ATOM 1388 O O . PRO A 1 187 ? -15.103 6.628 6.804 1.00 88.25 187 PRO A O 1
ATOM 1391 N N . GLU A 1 188 ? -16.614 7.020 5.200 1.00 85.38 188 GLU A N 1
ATOM 1392 C CA . GLU A 1 188 ? -17.302 5.729 5.300 1.00 85.38 188 GLU A CA 1
ATOM 1393 C C . GLU A 1 188 ? -16.388 4.573 4.871 1.00 85.38 188 GLU A C 1
ATOM 1395 O O . GLU A 1 188 ? -16.282 3.557 5.562 1.00 85.38 188 GLU A O 1
ATOM 1400 N N . GLU A 1 189 ? -15.668 4.745 3.760 1.00 90.12 189 GLU A N 1
ATOM 1401 C CA . GLU A 1 189 ? -14.695 3.766 3.264 1.00 90.12 189 GLU A CA 1
ATOM 1402 C C . GLU A 1 189 ? -13.537 3.570 4.250 1.00 90.12 189 GLU A C 1
ATOM 1404 O O . GLU A 1 189 ? -13.087 2.442 4.461 1.00 90.12 189 GLU A O 1
ATOM 1409 N N . LYS A 1 190 ? -13.092 4.644 4.915 1.00 86.94 190 LYS A N 1
ATOM 1410 C CA . LYS A 1 190 ? -12.089 4.572 5.985 1.00 86.94 190 LYS A CA 1
ATOM 1411 C C . LYS A 1 190 ? -12.574 3.741 7.161 1.00 86.94 190 LYS A C 1
ATOM 1413 O O . LYS A 1 190 ? -11.811 2.918 7.655 1.00 86.94 190 LYS A O 1
ATOM 1418 N N . THR A 1 191 ? -13.821 3.914 7.602 1.00 85.56 191 THR A N 1
ATOM 1419 C CA . THR A 1 191 ? -14.392 3.102 8.689 1.00 85.56 191 THR A CA 1
ATOM 1420 C C . THR A 1 191 ? -14.439 1.620 8.318 1.00 85.56 191 THR A C 1
ATOM 1422 O O . THR A 1 191 ? -14.093 0.771 9.140 1.00 85.56 191 THR A O 1
ATOM 1425 N N . ILE A 1 192 ? -14.799 1.300 7.073 1.00 86.19 192 ILE A N 1
ATOM 1426 C CA . ILE A 1 192 ? -14.795 -0.077 6.564 1.00 86.19 192 ILE A CA 1
ATOM 1427 C C . ILE A 1 192 ? -13.378 -0.658 6.585 1.00 86.19 192 ILE A C 1
ATOM 1429 O O . ILE A 1 192 ? -13.160 -1.741 7.130 1.00 86.19 192 ILE A O 1
ATOM 1433 N N . VAL A 1 193 ? -12.402 0.064 6.027 1.00 90.06 193 VAL A N 1
ATOM 1434 C CA . VAL A 1 193 ? -11.004 -0.383 5.995 1.00 90.06 193 VAL A CA 1
ATOM 1435 C C . VAL A 1 193 ? -10.434 -0.538 7.398 1.00 90.06 193 VAL A C 1
ATOM 1437 O O . VAL A 1 193 ? -9.774 -1.534 7.672 1.00 90.06 193 VAL A O 1
ATOM 1440 N N . ALA A 1 194 ? -10.719 0.398 8.297 1.00 88.06 194 ALA A N 1
ATOM 1441 C CA . ALA A 1 194 ? -10.316 0.324 9.692 1.00 88.06 194 ALA A CA 1
ATOM 1442 C C . ALA A 1 194 ? -10.867 -0.939 10.373 1.00 88.06 194 ALA A C 1
ATOM 1444 O O . ALA A 1 194 ? -10.131 -1.651 11.053 1.00 88.06 194 ALA A O 1
ATOM 1445 N N . GLY A 1 195 ? -12.138 -1.274 10.129 1.00 84.62 195 GLY A N 1
ATOM 1446 C CA . GLY A 1 195 ? -12.735 -2.522 10.605 1.00 84.62 195 GLY A CA 1
ATOM 1447 C C . GLY A 1 195 ? -12.052 -3.769 10.035 1.00 84.62 195 GLY A C 1
ATOM 1448 O O . GLY A 1 195 ? -11.810 -4.728 10.769 1.00 84.62 195 GLY A O 1
ATOM 1449 N N . LEU A 1 196 ? -11.699 -3.753 8.746 1.00 88.44 196 LEU A N 1
ATOM 1450 C CA . LEU A 1 196 ? -10.975 -4.852 8.106 1.00 88.44 196 LEU A CA 1
ATOM 1451 C C . LEU A 1 196 ? -9.555 -5.002 8.661 1.00 88.44 196 LEU A C 1
ATOM 1453 O O . LEU A 1 196 ? -9.185 -6.117 9.009 1.00 88.44 196 LEU A O 1
ATOM 1457 N N . LEU A 1 197 ? -8.799 -3.910 8.822 1.00 86.81 197 LEU A N 1
ATOM 1458 C CA . LEU A 1 197 ? -7.463 -3.915 9.434 1.00 86.81 197 LEU A CA 1
ATOM 1459 C C . LEU A 1 197 ? -7.506 -4.495 10.850 1.00 86.81 197 LEU A C 1
ATOM 1461 O O . LEU A 1 197 ? -6.723 -5.392 11.163 1.00 86.81 197 LEU A O 1
ATOM 1465 N N . ALA A 1 198 ? -8.468 -4.054 11.665 1.00 83.56 198 ALA A N 1
ATOM 1466 C CA . ALA A 1 198 ? -8.640 -4.567 13.019 1.00 83.56 198 ALA A CA 1
ATOM 1467 C C . ALA A 1 198 ? -8.934 -6.072 13.032 1.00 83.56 198 ALA A C 1
ATOM 1469 O O . ALA A 1 198 ? -8.399 -6.813 13.854 1.00 83.56 198 ALA A O 1
ATOM 1470 N N . LYS A 1 199 ? -9.756 -6.545 12.092 1.00 80.62 199 LYS A N 1
ATOM 1471 C CA . LYS A 1 199 ? -10.110 -7.961 11.985 1.00 80.62 199 LYS A CA 1
ATOM 1472 C C . LYS A 1 199 ? -8.954 -8.823 11.472 1.00 80.62 199 LYS A C 1
ATOM 1474 O O . LYS A 1 199 ? -8.793 -9.948 11.933 1.00 80.62 199 LYS A O 1
ATOM 1479 N N . THR A 1 200 ? -8.185 -8.339 10.496 1.00 82.12 200 THR A N 1
ATOM 1480 C CA . THR A 1 200 ? -7.184 -9.158 9.792 1.00 82.12 200 THR A CA 1
ATOM 1481 C C . THR A 1 200 ? -5.782 -9.070 10.373 1.00 82.12 200 THR A C 1
ATOM 1483 O O . THR A 1 200 ? -5.051 -10.049 10.286 1.00 82.12 200 THR A O 1
ATOM 1486 N N . ILE A 1 201 ? -5.391 -7.914 10.913 1.00 76.19 201 ILE A N 1
ATOM 1487 C CA . ILE A 1 201 ? -4.022 -7.658 11.384 1.00 76.19 201 ILE A CA 1
ATOM 1488 C C . ILE A 1 201 ? -3.977 -7.638 12.910 1.00 76.19 201 ILE A C 1
ATOM 1490 O O . ILE A 1 201 ? -3.081 -8.226 13.504 1.00 76.19 201 ILE A O 1
ATOM 1494 N N . GLU A 1 202 ? -4.954 -6.997 13.549 1.00 66.38 202 GLU A N 1
ATOM 1495 C CA . GLU A 1 202 ? -4.970 -6.847 15.012 1.00 66.38 202 GLU A CA 1
ATOM 1496 C C . GLU A 1 202 ? -5.710 -8.001 15.717 1.00 66.38 202 GLU A C 1
ATOM 1498 O O . GLU A 1 202 ? -5.694 -8.092 16.941 1.00 66.38 202 GLU A O 1
ATOM 1503 N N . GLY A 1 203 ? -6.338 -8.913 14.960 1.00 60.25 203 GLY A N 1
ATOM 1504 C CA . GLY A 1 203 ? -7.031 -10.088 15.502 1.00 60.25 203 GLY A CA 1
ATOM 1505 C C . GLY A 1 203 ? -8.318 -9.765 16.271 1.00 60.25 203 GLY A C 1
ATOM 1506 O O . GLY A 1 203 ? -8.797 -10.590 17.046 1.00 60.25 203 GLY A O 1
ATOM 1507 N N . GLY A 1 204 ? -8.889 -8.575 16.074 1.00 54.41 204 GLY A N 1
ATOM 1508 C CA . GLY A 1 204 ? -10.102 -8.133 16.751 1.00 54.41 204 GLY A CA 1
ATOM 1509 C C . GLY A 1 204 ? -11.355 -8.792 16.179 1.00 54.41 204 GLY A C 1
ATOM 1510 O O . GLY A 1 204 ? -11.873 -8.371 15.142 1.00 54.41 204 GLY A O 1
ATOM 1511 N N . GLU A 1 205 ? -11.897 -9.786 16.878 1.00 43.53 205 GLU A N 1
ATOM 1512 C CA . GLU A 1 205 ? -13.271 -10.236 16.658 1.00 43.53 205 GLU A CA 1
ATOM 1513 C C . GLU A 1 205 ? -14.236 -9.103 17.053 1.00 43.53 205 GLU A C 1
ATOM 1515 O O . GLU A 1 205 ? -14.284 -8.661 18.202 1.00 43.53 205 GLU A O 1
ATOM 1520 N N . VAL A 1 206 ? -14.976 -8.562 16.080 1.00 46.88 206 VAL A N 1
ATOM 1521 C CA . VAL A 1 206 ? -15.994 -7.532 16.330 1.00 46.88 206 VAL A CA 1
ATOM 1522 C C . VAL A 1 206 ? -17.247 -8.231 16.850 1.00 46.88 206 VAL A C 1
ATOM 1524 O O . VAL A 1 206 ? -18.065 -8.704 16.066 1.00 46.88 206 VAL A O 1
ATOM 1527 N N . VAL A 1 207 ? -17.391 -8.312 18.172 1.00 41.84 207 VAL A N 1
ATOM 1528 C CA . VAL A 1 207 ? -18.633 -8.774 18.802 1.00 41.84 207 VAL A CA 1
ATOM 1529 C C . VAL A 1 207 ? -19.648 -7.626 18.784 1.00 41.84 207 VAL A C 1
ATOM 1531 O O . VAL A 1 207 ? -19.429 -6.573 19.382 1.00 41.84 207 VAL A O 1
ATOM 1534 N N . GLU A 1 208 ? -20.761 -7.815 18.074 1.00 42.78 208 GLU A N 1
ATOM 1535 C CA . GLU A 1 208 ? -21.897 -6.888 18.059 1.00 42.78 208 GLU A CA 1
ATOM 1536 C C . GLU A 1 208 ? -22.670 -7.024 19.387 1.00 42.78 208 GLU A C 1
ATOM 1538 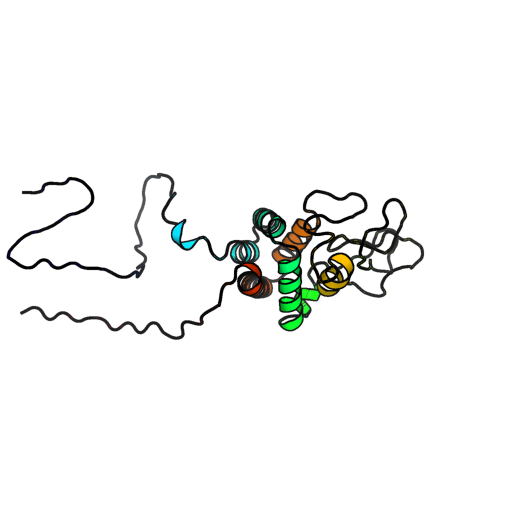O O . GLU A 1 208 ? -23.429 -7.974 19.584 1.00 42.78 208 GLU A O 1
ATOM 1543 N N . ILE A 1 209 ? -22.470 -6.102 20.336 1.00 47.12 209 ILE A N 1
ATOM 1544 C CA . ILE A 1 209 ? -23.227 -6.096 21.600 1.00 47.12 209 ILE A CA 1
ATOM 1545 C C . ILE A 1 209 ? -24.636 -5.558 21.316 1.00 47.12 209 ILE A C 1
ATOM 1547 O O . ILE A 1 209 ? -24.828 -4.355 21.155 1.00 47.12 209 ILE A O 1
ATOM 1551 N N . ARG A 1 210 ? -25.633 -6.450 21.233 1.00 43.47 210 ARG A N 1
ATOM 1552 C CA . ARG A 1 210 ? -27.008 -6.098 20.824 1.00 43.47 210 ARG A CA 1
ATOM 1553 C C . ARG A 1 210 ? -27.927 -5.529 21.911 1.00 43.47 210 ARG A C 1
ATOM 1555 O O . ARG A 1 210 ? -28.999 -5.055 21.559 1.00 43.47 210 ARG A O 1
ATOM 1562 N N . ALA A 1 211 ? -27.548 -5.509 23.186 1.00 47.53 211 ALA A N 1
ATOM 1563 C CA . ALA A 1 211 ? -28.250 -4.726 24.208 1.00 47.53 211 ALA A CA 1
ATOM 1564 C C . ALA A 1 211 ? -27.454 -4.706 25.515 1.00 47.53 211 ALA A C 1
ATOM 1566 O O . ALA A 1 211 ? -27.019 -5.754 25.986 1.00 47.53 211 ALA A O 1
ATOM 1567 N N . VAL A 1 212 ? -27.342 -3.533 26.137 1.00 47.50 212 VAL A N 1
ATOM 1568 C CA . VAL A 1 212 ? -27.040 -3.410 27.567 1.00 47.50 212 VAL A CA 1
ATOM 1569 C C . VAL A 1 212 ? -28.373 -3.083 28.236 1.00 47.50 212 VAL A C 1
ATOM 1571 O O . VAL A 1 212 ? -28.899 -1.986 28.070 1.00 47.50 212 VAL A O 1
ATOM 1574 N N . SER A 1 213 ? -28.990 -4.067 28.891 1.00 38.00 213 SER A N 1
ATOM 1575 C CA . SER A 1 213 ? -30.250 -3.861 29.613 1.00 38.00 213 SER A CA 1
ATOM 1576 C C . SER A 1 213 ? -29.937 -3.332 31.010 1.00 38.00 213 SER A C 1
ATOM 1578 O O . SER A 1 213 ? -29.450 -4.080 31.854 1.00 38.00 213 SER A O 1
ATOM 1580 N N . SER A 1 214 ? -30.223 -2.054 31.262 1.00 43.72 214 SER A N 1
ATOM 1581 C CA . SER A 1 214 ? -30.070 -1.412 32.571 1.00 43.72 214 SER A CA 1
ATOM 1582 C C . SER A 1 214 ? -31.132 -1.923 33.552 1.00 43.72 214 SER A C 1
ATOM 1584 O O . SER A 1 214 ? -32.199 -1.330 33.694 1.00 43.72 214 SER A O 1
ATOM 1586 N N . THR A 1 215 ? -30.878 -3.031 34.246 1.00 45.44 215 THR A N 1
ATOM 1587 C CA . THR A 1 215 ? -31.674 -3.384 35.429 1.00 45.44 215 THR A CA 1
ATOM 1588 C C . THR A 1 215 ? -31.180 -2.555 36.611 1.00 45.44 215 THR A C 1
ATOM 1590 O O . THR A 1 215 ? -30.200 -2.905 37.263 1.00 45.44 215 THR A O 1
ATOM 1593 N N . SER A 1 216 ? -31.835 -1.422 36.864 1.00 49.28 216 SER A N 1
ATOM 1594 C CA . SER A 1 216 ? -31.626 -0.600 38.060 1.00 49.28 216 SER A CA 1
ATOM 1595 C C . SER A 1 216 ? -31.962 -1.391 39.330 1.00 49.28 216 SER A C 1
ATOM 1597 O O . SER A 1 216 ? -33.051 -1.959 39.424 1.00 49.28 216 SER A O 1
ATOM 1599 N N . VAL A 1 217 ? -31.071 -1.390 40.324 1.00 45.38 217 VAL A N 1
ATOM 1600 C CA . VAL A 1 217 ? -31.336 -1.960 41.655 1.00 45.38 217 VAL A CA 1
ATOM 1601 C C . VAL A 1 217 ? -32.043 -0.901 42.507 1.00 45.38 217 VAL A C 1
ATOM 1603 O O . VAL A 1 217 ? -31.450 0.122 42.839 1.00 45.38 217 VAL A O 1
ATOM 1606 N N . MET A 1 218 ? -33.316 -1.122 42.850 1.00 50.44 218 MET A N 1
ATOM 1607 C CA . MET A 1 218 ? -34.012 -0.343 43.882 1.00 50.44 218 MET A CA 1
ATOM 1608 C C . MET A 1 218 ? -33.667 -0.923 45.252 1.00 50.44 218 MET A C 1
ATOM 1610 O O . MET A 1 218 ? -33.975 -2.080 45.530 1.00 50.44 218 MET A O 1
ATOM 1614 N N . VAL A 1 219 ? -33.038 -0.115 46.104 1.00 40.91 219 VAL A N 1
ATOM 1615 C CA . VAL A 1 219 ? -32.784 -0.454 47.508 1.00 40.91 219 VAL A CA 1
ATOM 1616 C C . VAL A 1 219 ? -33.895 0.180 48.341 1.00 40.91 219 VAL A C 1
ATOM 1618 O O . VAL A 1 219 ? -34.029 1.402 48.350 1.00 40.91 219 VAL A O 1
ATOM 1621 N N . ASN A 1 220 ? -34.706 -0.643 49.005 1.00 41.03 220 ASN A N 1
ATOM 1622 C CA . ASN A 1 220 ? -35.676 -0.179 49.994 1.00 41.03 220 ASN A CA 1
ATOM 1623 C C . ASN A 1 220 ? -34.964 -0.149 51.352 1.00 41.03 220 ASN A C 1
ATOM 1625 O O . ASN A 1 220 ? -34.434 -1.174 51.780 1.00 41.03 220 ASN A O 1
ATOM 1629 N N . ALA A 1 221 ? -34.908 1.017 51.987 1.00 41.72 221 ALA A N 1
ATOM 1630 C CA . ALA A 1 221 ? -34.407 1.170 53.348 1.00 41.72 221 ALA A CA 1
ATOM 1631 C C . ALA A 1 221 ? -35.607 1.405 54.275 1.00 41.72 221 ALA A C 1
ATOM 1633 O O . ALA A 1 221 ? -36.334 2.377 54.064 1.00 41.72 221 ALA A O 1
ATOM 1634 N N . ASP A 1 222 ? -35.808 0.503 55.240 1.00 38.06 222 ASP A N 1
ATOM 1635 C CA . ASP A 1 222 ? -36.663 0.714 56.421 1.00 38.06 222 ASP A CA 1
ATOM 1636 C C . ASP A 1 222 ? -35.865 1.408 57.538 1.00 38.06 222 ASP A C 1
ATOM 1638 O O . ASP A 1 222 ? -34.659 1.087 57.690 1.00 38.06 222 ASP A O 1
#